Protein AF-A0A7V9BUB0-F1 (afdb_monomer)

Mean predicted aligned error: 9.74 Å

Solvent-accessible surface area (backbone atoms only — not comparable to full-atom values): 10084 Å² total; per-residue (Å²): 132,87,82,78,52,73,74,51,54,41,51,53,33,38,52,41,47,49,53,30,46,73,76,35,93,57,92,63,57,69,67,39,46,51,49,52,14,50,52,50,46,67,68,69,47,80,85,58,76,77,75,72,98,66,50,69,66,56,42,49,56,53,24,70,76,42,59,70,71,58,20,27,55,37,21,40,51,44,15,52,52,27,42,49,44,55,17,71,39,48,82,68,35,80,78,42,97,67,48,66,63,58,40,50,55,51,13,20,55,19,17,42,54,17,34,56,39,31,54,72,74,48,84,36,79,62,66,63,36,32,48,42,46,23,77,39,33,71,47,53,24,48,39,42,31,46,41,50,52,52,51,54,50,56,54,51,52,53,51,54,53,57,60,68,68,57,64,78,74,74,70,67,79,76,76,76,81,87,84,90,133

Sequence (181 aa):
MPIVPEANLFDFFRESVERAHSATRVPVGQDTRLYLAQLLVDRARTDRPAPAETTLAELHARASCAGPAEKATTYRELGDRSLVCLGLFRKSLDRKTVGASYYAEMGSAAYQRADDVFKRCFADAFGDVFEELARHFGGCVALLADIRAEHHRRSAERLALSATTADPGMVALLGGKPGNA

Nearest PDB structures (foldseek):
  7zg0-assembly1_A  TM=2.829E-01  e=1.102E+00  Mus musculus
  7zg0-assembly1_B  TM=2.868E-01  e=1.410E+00  Mus musculus
  3nce-assembly1_A  TM=2.797E-01  e=2.090E+00  Homo sapiens
  3ncc-assembly1_A  TM=2.620E-01  e=4.371E+00  Homo sapiens
  3j8h-assembly1_A  TM=2.974E-01  e=9.605E+00  Oryctolagus cuniculus

Radius of gyration: 22.79 Å; Cα contacts (8 Å, |Δi|>4): 165; chains: 1; bounding box: 56×56×74 Å

Structure (mmCIF, N/CA/C/O backbone):
data_AF-A0A7V9BUB0-F1
#
_entry.id   AF-A0A7V9BUB0-F1
#
loop_
_atom_site.group_PDB
_atom_site.id
_atom_site.type_symbol
_atom_site.label_atom_id
_atom_site.label_alt_id
_atom_site.label_comp_id
_atom_site.label_asym_id
_atom_site.label_entity_id
_atom_site.label_seq_id
_atom_site.pdbx_PDB_ins_code
_atom_site.Cartn_x
_atom_site.Cartn_y
_atom_site.Cartn_z
_atom_site.occupancy
_atom_site.B_iso_or_equiv
_atom_site.auth_seq_id
_atom_site.auth_comp_id
_atom_site.auth_asym_id
_atom_site.auth_atom_id
_atom_site.pdbx_PDB_model_num
ATOM 1 N N . MET A 1 1 ? 1.742 20.964 25.618 1.00 34.75 1 MET A N 1
ATOM 2 C CA . MET A 1 1 ? 1.312 20.055 24.534 1.00 34.75 1 MET A CA 1
ATOM 3 C C . MET A 1 1 ? 2.463 19.084 24.294 1.00 34.75 1 MET A C 1
ATOM 5 O O . MET A 1 1 ? 3.512 19.570 23.889 1.00 34.75 1 MET A O 1
ATOM 9 N N . PRO A 1 2 ? 2.379 17.788 24.652 1.00 47.28 2 PRO A N 1
ATOM 10 C CA . PRO A 1 2 ? 3.526 16.910 24.482 1.00 47.28 2 PRO A CA 1
ATOM 11 C C . PRO A 1 2 ? 3.636 16.519 23.005 1.00 47.28 2 PRO A C 1
ATOM 13 O O . PRO A 1 2 ? 2.692 16.014 22.400 1.00 47.28 2 PRO A O 1
ATOM 16 N N . ILE A 1 3 ? 4.796 16.816 22.437 1.00 48.28 3 ILE A N 1
ATOM 17 C CA . ILE A 1 3 ? 5.269 16.340 21.140 1.00 48.28 3 ILE A CA 1
ATOM 18 C C . ILE A 1 3 ? 5.543 14.844 21.287 1.00 48.28 3 ILE A C 1
ATOM 20 O O . ILE A 1 3 ? 6.376 14.430 22.090 1.00 48.28 3 ILE A O 1
ATOM 24 N N . VAL A 1 4 ? 4.785 14.037 20.553 1.00 51.44 4 VAL A N 1
ATOM 25 C CA . VAL A 1 4 ? 4.966 12.588 20.474 1.00 51.44 4 VAL A CA 1
ATOM 26 C C . VAL A 1 4 ? 6.231 12.333 19.636 1.00 51.44 4 VAL A C 1
ATOM 28 O O . VAL A 1 4 ? 6.249 12.754 18.479 1.00 51.44 4 VAL A O 1
ATOM 31 N N . PRO A 1 5 ? 7.299 11.707 20.171 1.00 46.62 5 PRO A N 1
ATOM 32 C CA . PRO A 1 5 ? 8.520 11.441 19.403 1.00 46.62 5 PRO A CA 1
ATOM 33 C C . PRO A 1 5 ? 8.234 10.476 18.241 1.00 46.62 5 PRO A C 1
ATOM 35 O O . PRO A 1 5 ? 7.342 9.638 18.361 1.00 46.62 5 PRO A O 1
ATOM 38 N N . GLU A 1 6 ? 9.002 10.536 17.145 1.00 50.84 6 GLU A N 1
ATOM 39 C CA . GLU A 1 6 ? 8.836 9.668 15.956 1.00 50.84 6 GLU A CA 1
ATOM 40 C C . GLU A 1 6 ? 8.753 8.170 16.287 1.00 50.84 6 GLU A C 1
ATOM 42 O O . GLU A 1 6 ? 7.956 7.457 15.675 1.00 50.84 6 GLU A O 1
ATOM 47 N N . ALA A 1 7 ? 9.501 7.717 17.300 1.00 59.12 7 ALA A N 1
ATOM 48 C CA . ALA A 1 7 ? 9.446 6.342 17.795 1.00 59.12 7 ALA A CA 1
ATOM 49 C C . ALA A 1 7 ? 8.034 5.945 18.268 1.00 59.12 7 ALA A C 1
ATOM 51 O O . ALA A 1 7 ? 7.588 4.832 18.025 1.00 59.12 7 ALA A O 1
ATOM 52 N N . ASN A 1 8 ? 7.282 6.875 18.860 1.00 81.62 8 ASN A N 1
ATOM 53 C CA . ASN A 1 8 ? 5.941 6.601 19.368 1.00 81.62 8 ASN A CA 1
ATOM 54 C C . ASN A 1 8 ? 4.889 6.603 18.247 1.00 81.62 8 ASN A C 1
ATOM 56 O O . ASN A 1 8 ? 3.994 5.769 18.264 1.00 81.62 8 ASN A O 1
ATOM 60 N N . LEU A 1 9 ? 4.994 7.462 17.223 1.00 88.75 9 LEU A N 1
ATOM 61 C CA . LEU A 1 9 ? 3.972 7.478 16.165 1.00 88.75 9 LEU A CA 1
ATOM 62 C C . LEU A 1 9 ? 4.021 6.225 15.277 1.00 88.75 9 LEU A C 1
ATOM 64 O O . LEU A 1 9 ? 2.970 5.692 14.916 1.00 88.75 9 LEU A O 1
ATOM 68 N N . PHE A 1 10 ? 5.222 5.746 14.942 1.00 91.38 10 PHE A N 1
ATOM 69 C CA . PHE A 1 10 ? 5.360 4.490 14.206 1.00 91.38 10 PHE A CA 1
ATOM 70 C C . PHE A 1 10 ? 4.861 3.303 15.031 1.00 91.38 10 PHE A C 1
ATOM 72 O O . PHE A 1 10 ? 4.030 2.543 14.539 1.00 91.38 10 PHE A O 1
ATOM 79 N N . ASP A 1 11 ? 5.291 3.176 16.291 1.00 93.12 11 ASP A N 1
ATOM 80 C CA . ASP A 1 11 ? 4.817 2.105 17.174 1.00 93.12 11 ASP A CA 1
ATOM 81 C C . ASP A 1 11 ? 3.302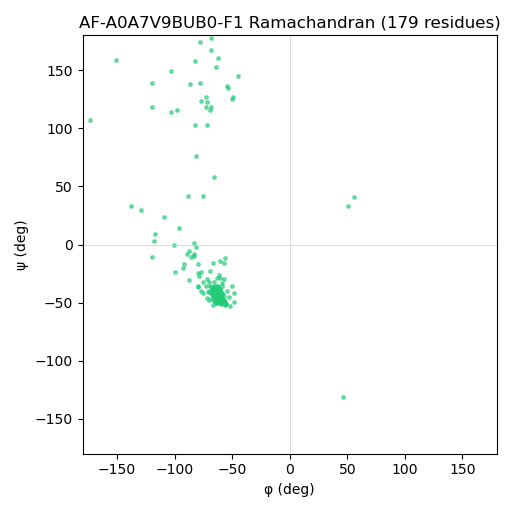 2.138 17.356 1.00 93.12 11 ASP A C 1
ATOM 83 O O . ASP A 1 11 ? 2.633 1.108 17.265 1.00 93.12 11 ASP A O 1
ATOM 87 N N . PHE A 1 12 ? 2.742 3.334 17.510 1.00 91.56 12 PHE A N 1
ATOM 88 C CA . PHE A 1 12 ? 1.310 3.543 17.595 1.00 91.56 12 PHE A CA 1
ATOM 89 C C . PHE A 1 12 ? 0.564 2.971 16.372 1.00 91.56 12 PHE A C 1
ATOM 91 O O . PHE A 1 12 ? -0.426 2.241 16.524 1.00 91.56 12 PHE A O 1
ATOM 98 N N . PHE A 1 13 ? 1.018 3.282 15.152 1.00 94.88 13 PHE A N 1
ATOM 99 C CA . PHE A 1 13 ? 0.388 2.762 13.936 1.00 94.88 13 PHE A CA 1
ATOM 100 C C . PHE A 1 13 ? 0.681 1.283 13.714 1.00 94.88 13 PHE A C 1
ATOM 102 O O . PHE A 1 13 ? -0.224 0.565 13.300 1.00 94.88 13 PHE A O 1
ATOM 109 N N . ARG A 1 14 ? 1.879 0.802 14.057 1.00 95.81 14 ARG A N 1
ATOM 110 C CA . ARG A 1 14 ? 2.236 -0.620 14.019 1.00 95.81 14 ARG A CA 1
ATOM 111 C C . ARG A 1 14 ? 1.287 -1.441 14.882 1.00 95.81 14 ARG A C 1
ATOM 113 O O . ARG A 1 14 ? 0.692 -2.395 14.397 1.00 95.81 14 ARG A O 1
ATOM 120 N N . GLU A 1 15 ? 1.076 -1.043 16.132 1.00 94.94 15 GLU A N 1
ATOM 121 C CA . GLU A 1 15 ? 0.120 -1.716 17.011 1.00 94.94 15 GLU A CA 1
ATOM 122 C C . GLU A 1 15 ? -1.321 -1.618 16.504 1.00 94.94 15 GLU A C 1
ATOM 124 O O . GLU A 1 15 ? -2.113 -2.543 16.675 1.00 94.94 15 GLU A O 1
ATOM 129 N N . SER A 1 16 ? -1.695 -0.485 15.910 1.00 94.62 16 SER A N 1
ATOM 130 C CA . SER A 1 16 ? -3.046 -0.293 15.379 1.00 94.62 16 SER A CA 1
ATOM 131 C C . SER A 1 16 ? -3.307 -1.183 14.166 1.00 94.62 16 SER A C 1
ATOM 133 O O . SER A 1 16 ? -4.364 -1.809 14.097 1.00 94.62 16 SER A O 1
ATOM 135 N N . VAL A 1 17 ? -2.326 -1.305 13.268 1.00 96.31 17 VAL A N 1
ATOM 136 C CA . VAL A 1 17 ? -2.336 -2.258 12.153 1.00 96.31 17 VAL A CA 1
ATOM 137 C C . VAL A 1 17 ? -2.390 -3.688 12.675 1.00 96.31 17 VAL A C 1
ATOM 139 O O . VAL A 1 17 ? -3.194 -4.468 12.177 1.00 96.31 17 VAL A O 1
ATOM 142 N N . GLU A 1 18 ? -1.627 -4.019 13.717 1.00 95.25 18 GLU A N 1
ATOM 143 C CA . GLU A 1 18 ? -1.623 -5.368 14.286 1.00 95.25 18 GLU A CA 1
ATOM 144 C C . GLU A 1 18 ? -2.965 -5.766 14.893 1.00 95.25 18 GLU A C 1
ATOM 146 O O . GLU A 1 18 ? -3.465 -6.868 14.662 1.00 95.25 18 GLU A O 1
ATOM 151 N N . ARG A 1 19 ? -3.587 -4.849 15.641 1.00 93.94 19 ARG A N 1
ATOM 152 C CA . ARG A 1 19 ? -4.922 -5.061 16.209 1.00 93.94 19 ARG A CA 1
ATOM 153 C C . ARG A 1 19 ? -5.969 -5.224 15.110 1.00 93.94 19 ARG A C 1
ATOM 155 O O . ARG A 1 19 ? -6.780 -6.144 15.184 1.00 93.94 19 ARG A O 1
ATOM 162 N N . ALA A 1 20 ? -5.937 -4.366 14.088 1.00 94.38 20 ALA A N 1
ATOM 163 C CA . ALA A 1 20 ? -6.865 -4.441 12.963 1.00 94.38 20 ALA A CA 1
ATOM 164 C C . ALA A 1 20 ? -6.672 -5.733 12.154 1.00 94.38 20 ALA A C 1
ATOM 166 O O . ALA A 1 20 ? -7.647 -6.402 11.831 1.00 94.38 20 ALA A O 1
ATOM 167 N N . HIS A 1 21 ? -5.432 -6.143 11.893 1.00 95.44 21 HIS A N 1
ATOM 168 C CA . HIS A 1 21 ? -5.114 -7.415 11.244 1.00 95.44 21 HIS A CA 1
ATOM 169 C C . HIS A 1 21 ? -5.504 -8.630 12.100 1.00 95.44 21 HIS A C 1
ATOM 171 O O . HIS A 1 21 ? -6.016 -9.613 11.593 1.00 95.44 21 HIS A O 1
ATOM 177 N N . SER A 1 22 ? -5.361 -8.578 13.422 1.00 91.75 22 SER A N 1
ATOM 178 C CA . SER A 1 22 ? -5.834 -9.680 14.277 1.00 91.75 22 SER A CA 1
ATOM 179 C C . SER A 1 22 ? -7.362 -9.824 14.238 1.00 91.75 22 SER A C 1
ATOM 181 O O . SER A 1 22 ? -7.890 -10.931 14.339 1.00 91.75 22 SER A O 1
ATOM 183 N N . ALA A 1 23 ? -8.082 -8.709 14.067 1.00 88.06 23 ALA A N 1
ATOM 184 C CA . ALA A 1 23 ? -9.534 -8.696 13.901 1.00 88.06 23 ALA A CA 1
ATOM 185 C C . ALA A 1 23 ? -9.984 -9.058 12.471 1.00 88.06 23 ALA A C 1
ATOM 187 O O . ALA A 1 23 ? -11.103 -9.537 12.279 1.00 88.06 23 ALA A O 1
ATOM 188 N N . THR A 1 24 ? -9.120 -8.859 11.471 1.00 80.56 24 THR A N 1
ATOM 189 C CA . THR A 1 24 ? -9.418 -9.056 10.047 1.00 80.56 24 THR A CA 1
ATOM 190 C C . THR A 1 24 ? -8.503 -10.121 9.447 1.00 80.56 24 THR A C 1
ATOM 192 O O . THR A 1 24 ? -7.301 -9.948 9.353 1.00 80.56 24 THR A O 1
ATOM 195 N N . ARG A 1 25 ? -9.041 -11.238 8.949 1.00 84.88 25 ARG A N 1
ATOM 196 C CA . ARG A 1 25 ? -8.220 -12.332 8.378 1.00 84.88 25 ARG A CA 1
ATOM 197 C C . ARG A 1 25 ? -7.655 -12.027 6.978 1.00 84.88 25 ARG A C 1
ATOM 199 O O . ARG A 1 25 ? -7.702 -12.879 6.095 1.00 84.88 25 ARG A O 1
ATOM 206 N N . VAL A 1 26 ? -7.179 -10.807 6.742 1.00 92.62 26 VAL A N 1
ATOM 207 C CA . VAL A 1 26 ? -6.543 -10.414 5.481 1.00 92.62 26 VAL A CA 1
ATOM 208 C C . VAL A 1 26 ? -5.171 -11.093 5.415 1.00 92.62 26 VAL A C 1
ATOM 210 O O . VAL A 1 26 ? -4.377 -10.886 6.324 1.00 92.62 26 VAL A O 1
ATOM 213 N N . PRO A 1 27 ? -4.860 -11.894 4.386 1.00 94.75 27 PRO A N 1
ATOM 214 C CA . PRO A 1 27 ? -3.620 -12.667 4.328 1.00 94.75 27 PRO A CA 1
ATOM 215 C C . PRO A 1 27 ? -2.450 -11.798 3.837 1.00 94.75 27 PRO A C 1
ATOM 217 O O . PRO A 1 27 ? -2.046 -11.875 2.684 1.00 94.75 27 PRO A O 1
ATOM 220 N N . VAL A 1 28 ? -1.940 -10.940 4.718 1.00 96.62 28 VAL A N 1
ATOM 221 C CA . VAL A 1 28 ? -0.756 -10.101 4.471 1.00 96.62 28 VAL A CA 1
ATOM 222 C C . VAL A 1 28 ? 0.346 -10.405 5.482 1.00 96.62 28 VAL A C 1
ATOM 224 O O . VAL A 1 28 ? 0.082 -10.580 6.676 1.00 96.62 28 VAL A O 1
ATOM 227 N N . GLY A 1 29 ? 1.584 -10.460 5.003 1.00 96.75 29 GLY A N 1
ATOM 228 C CA . GLY A 1 29 ? 2.785 -10.710 5.782 1.00 96.75 29 GLY A CA 1
ATOM 229 C C . GLY A 1 29 ? 3.152 -9.573 6.737 1.00 96.75 29 GLY A C 1
ATOM 230 O O . GLY A 1 29 ? 2.498 -8.529 6.829 1.00 96.75 29 GLY A O 1
ATOM 231 N N . GLN A 1 30 ? 4.222 -9.790 7.503 1.00 95.88 30 GLN A N 1
ATOM 232 C CA . GLN A 1 30 ? 4.720 -8.807 8.469 1.00 95.88 30 GLN A CA 1
ATOM 233 C C . GLN A 1 30 ? 5.239 -7.538 7.791 1.00 95.88 30 GLN A C 1
ATOM 235 O O . GLN A 1 30 ? 4.906 -6.440 8.234 1.00 95.88 30 GLN A O 1
ATOM 240 N N . ASP A 1 31 ? 5.987 -7.676 6.700 1.00 96.88 31 ASP A N 1
ATOM 241 C CA . ASP A 1 31 ? 6.581 -6.532 6.006 1.00 96.88 31 ASP A CA 1
ATOM 242 C C . ASP A 1 31 ? 5.510 -5.625 5.395 1.00 96.88 31 ASP A C 1
ATOM 244 O O . ASP A 1 31 ? 5.590 -4.403 5.516 1.00 96.88 31 ASP A O 1
ATOM 248 N N . THR A 1 32 ? 4.430 -6.202 4.863 1.00 98.12 32 THR A N 1
ATOM 249 C CA . THR A 1 32 ? 3.263 -5.446 4.388 1.00 98.12 32 THR A CA 1
ATOM 250 C C . THR A 1 32 ? 2.581 -4.688 5.522 1.00 98.12 32 THR A C 1
ATOM 252 O O . THR A 1 32 ? 2.229 -3.520 5.366 1.00 98.12 32 THR A O 1
ATOM 255 N N . ARG A 1 33 ? 2.435 -5.295 6.705 1.00 97.56 33 ARG A N 1
ATOM 256 C CA . ARG A 1 33 ? 1.887 -4.599 7.883 1.00 97.56 33 ARG A CA 1
ATOM 257 C C . ARG A 1 33 ? 2.781 -3.445 8.341 1.00 97.56 33 ARG A C 1
ATOM 259 O O . ARG A 1 33 ? 2.270 -2.364 8.639 1.00 97.56 33 ARG A O 1
ATOM 266 N N . LEU A 1 34 ? 4.100 -3.639 8.359 1.00 97.12 34 LEU A N 1
ATOM 267 C CA . LEU A 1 34 ? 5.063 -2.580 8.680 1.00 97.12 34 LEU A CA 1
ATOM 268 C C . LEU A 1 34 ? 5.027 -1.455 7.638 1.00 97.12 34 LEU A C 1
ATOM 270 O O . LEU A 1 34 ? 5.043 -0.280 8.005 1.00 97.12 34 LEU A O 1
ATOM 274 N N . TYR A 1 35 ? 4.889 -1.801 6.356 1.00 97.75 35 TYR A N 1
ATOM 275 C CA . TYR A 1 35 ? 4.695 -0.838 5.277 1.00 97.75 35 TYR A CA 1
ATOM 276 C C . TYR A 1 35 ? 3.432 0.002 5.490 1.00 97.75 35 TYR A C 1
ATOM 278 O O . TYR A 1 35 ? 3.489 1.228 5.408 1.00 97.75 35 TYR A O 1
ATOM 286 N N . LEU A 1 36 ? 2.297 -0.628 5.815 1.00 97.44 36 LEU A N 1
ATOM 287 C CA . LEU A 1 36 ? 1.045 0.079 6.105 1.00 97.44 36 LEU A CA 1
ATOM 288 C C . LEU A 1 36 ? 1.185 1.022 7.308 1.00 97.44 36 LEU A C 1
ATOM 290 O O . LEU A 1 36 ? 0.679 2.143 7.266 1.00 97.44 36 LEU A O 1
ATOM 294 N N . ALA A 1 37 ? 1.896 0.603 8.359 1.00 96.62 37 ALA A N 1
ATOM 295 C CA . ALA A 1 37 ? 2.176 1.456 9.510 1.00 96.62 37 ALA A CA 1
ATOM 296 C C . ALA A 1 37 ? 3.014 2.682 9.112 1.00 96.62 37 ALA A C 1
ATOM 298 O O . ALA A 1 37 ? 2.639 3.809 9.439 1.00 96.62 37 ALA A O 1
ATOM 299 N N . GLN A 1 38 ? 4.091 2.482 8.345 1.00 95.75 38 GLN A N 1
ATOM 300 C CA . GLN A 1 38 ? 4.918 3.581 7.842 1.00 95.75 38 GLN A CA 1
ATOM 301 C C . GLN A 1 38 ? 4.127 4.517 6.920 1.00 95.75 38 GLN A C 1
ATOM 303 O O . GLN A 1 38 ? 4.230 5.735 7.042 1.00 95.75 38 GLN A O 1
ATOM 308 N N . LEU A 1 39 ? 3.277 3.974 6.045 1.00 95.44 39 LEU A N 1
ATOM 309 C CA . LEU A 1 39 ? 2.409 4.766 5.176 1.00 95.44 39 LEU A CA 1
ATOM 310 C C . LEU A 1 39 ? 1.484 5.682 5.992 1.00 95.44 39 LEU A C 1
ATOM 312 O O . LEU A 1 39 ? 1.293 6.842 5.633 1.00 95.44 39 LEU A O 1
ATOM 316 N N . LEU A 1 40 ? 0.919 5.198 7.099 1.00 94.06 40 LEU A N 1
ATOM 317 C CA . LEU A 1 40 ? 0.079 6.020 7.973 1.00 94.06 40 LEU A CA 1
ATOM 318 C C . LEU A 1 40 ? 0.882 7.119 8.682 1.00 94.06 40 LEU A C 1
ATOM 320 O O . LEU A 1 40 ? 0.409 8.255 8.746 1.00 94.06 40 LEU A O 1
ATOM 324 N N . VAL A 1 41 ? 2.106 6.822 9.136 1.00 92.88 41 VAL A N 1
ATOM 325 C CA . VAL A 1 41 ? 3.039 7.836 9.662 1.00 92.88 41 VAL A CA 1
ATOM 326 C C . VAL A 1 41 ? 3.280 8.926 8.618 1.00 92.88 41 VAL A C 1
ATOM 328 O O . VAL A 1 41 ? 3.108 10.109 8.911 1.00 92.88 41 VAL A O 1
ATOM 331 N N . ASP A 1 42 ? 3.616 8.534 7.389 1.00 90.38 42 ASP A N 1
ATOM 332 C CA . ASP A 1 42 ? 3.950 9.453 6.297 1.00 90.38 42 ASP A CA 1
ATOM 333 C C . ASP A 1 42 ? 2.779 10.362 5.898 1.00 90.38 42 ASP A C 1
ATOM 335 O O . ASP A 1 42 ? 2.999 11.467 5.398 1.00 90.38 42 ASP A O 1
ATOM 339 N N . ARG A 1 43 ? 1.534 9.903 6.082 1.00 88.62 43 ARG A N 1
ATOM 340 C CA . ARG A 1 43 ? 0.312 10.657 5.742 1.00 88.62 43 ARG A CA 1
ATOM 341 C C . ARG A 1 43 ? -0.236 11.474 6.912 1.00 88.62 43 ARG A C 1
ATOM 343 O O . ARG A 1 43 ? -0.999 12.405 6.675 1.00 88.62 43 ARG A O 1
ATOM 350 N N . ALA A 1 44 ? 0.133 11.142 8.148 1.00 85.75 44 ALA A N 1
ATOM 351 C CA . ALA A 1 44 ? -0.234 11.913 9.337 1.00 85.75 44 ALA A CA 1
ATOM 352 C C . ALA A 1 44 ? 0.605 13.193 9.493 1.00 85.75 44 ALA A C 1
ATOM 354 O O . ALA A 1 44 ? 0.178 14.144 10.148 1.00 85.75 44 ALA A O 1
ATOM 355 N N . ARG A 1 45 ? 1.798 13.217 8.895 1.00 81.00 45 ARG A N 1
ATOM 356 C CA . ARG A 1 45 ? 2.720 14.354 8.908 1.00 81.00 45 ARG A CA 1
ATOM 357 C C . ARG A 1 45 ? 2.166 15.538 8.105 1.00 81.00 45 ARG A C 1
ATOM 359 O O . ARG A 1 45 ? 1.937 15.43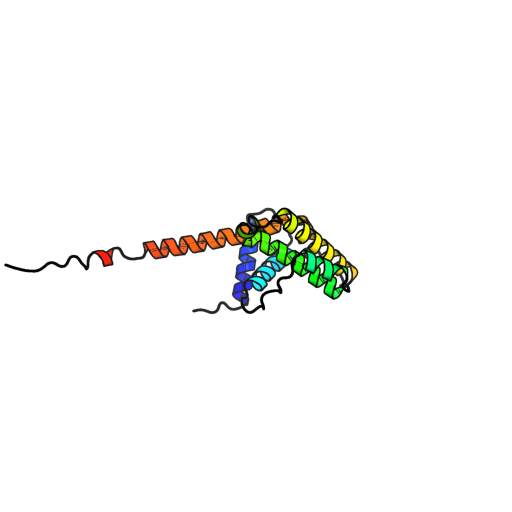7 6.902 1.00 81.00 45 ARG A O 1
ATOM 366 N N . THR A 1 46 ? 1.950 16.665 8.783 1.00 61.84 46 THR A N 1
ATOM 367 C CA . THR A 1 46 ? 1.391 17.905 8.208 1.00 61.84 46 THR A CA 1
ATOM 368 C C . THR A 1 46 ? 2.434 18.814 7.557 1.00 61.84 46 THR A C 1
ATOM 370 O O . THR A 1 46 ? 2.068 19.787 6.907 1.00 61.84 46 THR A O 1
ATOM 373 N N . ASP A 1 47 ? 3.722 18.535 7.750 1.00 65.56 47 ASP A N 1
ATOM 374 C CA . ASP A 1 47 ? 4.856 19.271 7.175 1.00 65.56 47 ASP A CA 1
ATOM 375 C C . ASP A 1 47 ? 5.193 18.833 5.742 1.00 65.56 47 ASP A C 1
ATOM 377 O O . ASP A 1 47 ? 5.988 19.480 5.058 1.00 65.56 47 ASP A O 1
ATOM 381 N N . ARG A 1 48 ? 4.565 17.760 5.248 1.00 61.56 48 ARG A N 1
ATOM 382 C CA . ARG A 1 48 ? 4.708 17.349 3.856 1.00 61.56 48 ARG A CA 1
ATOM 383 C C . ARG A 1 48 ? 3.941 18.330 2.963 1.00 61.56 48 ARG A C 1
ATOM 385 O O . ARG A 1 48 ? 2.745 18.527 3.189 1.00 61.56 48 ARG A O 1
ATOM 392 N N . PRO A 1 49 ? 4.577 18.920 1.931 1.00 59.00 49 PRO A N 1
ATOM 393 C CA . PRO A 1 49 ? 3.863 19.764 0.984 1.00 59.00 49 PRO A CA 1
ATOM 394 C C . PRO A 1 49 ? 2.681 18.981 0.418 1.00 59.00 49 PRO A C 1
ATOM 396 O O . PRO A 1 49 ? 2.823 17.799 0.078 1.00 59.00 49 PRO A O 1
ATOM 399 N N . ALA A 1 50 ? 1.517 19.638 0.360 1.00 57.44 50 ALA A N 1
ATOM 400 C CA . ALA A 1 50 ? 0.323 19.041 -0.214 1.00 57.44 50 ALA A CA 1
ATOM 401 C C . ALA A 1 50 ? 0.705 18.462 -1.583 1.00 57.44 50 ALA A C 1
ATOM 403 O O . ALA A 1 50 ? 1.342 19.164 -2.378 1.00 57.44 50 ALA A O 1
ATOM 404 N N . PRO A 1 51 ? 0.407 17.178 -1.848 1.00 59.41 51 PRO A N 1
ATOM 405 C CA . PRO A 1 51 ? 0.700 16.622 -3.151 1.00 59.41 51 PRO A CA 1
ATOM 406 C C . PRO A 1 51 ? 0.027 17.514 -4.192 1.00 59.41 51 PRO A C 1
ATOM 408 O O . PRO A 1 51 ? -1.119 17.919 -3.991 1.00 59.41 51 PRO A O 1
ATOM 411 N N . ALA A 1 52 ? 0.747 17.827 -5.275 1.00 63.06 52 ALA A N 1
ATOM 412 C CA . ALA A 1 52 ? 0.161 18.514 -6.421 1.00 63.06 52 ALA A CA 1
ATOM 413 C C . ALA A 1 52 ? -1.190 17.863 -6.753 1.00 63.06 52 ALA A C 1
ATOM 415 O O . ALA A 1 52 ? -1.323 16.645 -6.566 1.00 63.06 52 ALA A O 1
ATOM 416 N N . GLU A 1 53 ? -2.167 18.660 -7.202 1.00 62.19 53 GLU A N 1
ATOM 417 C CA . GLU A 1 53 ? -3.521 18.224 -7.581 1.00 62.19 53 GLU A CA 1
ATOM 418 C C . GLU A 1 53 ? -3.488 17.316 -8.825 1.00 62.19 53 GLU A C 1
ATOM 420 O O . GLU A 1 53 ? -4.060 17.598 -9.865 1.00 62.19 53 GLU A O 1
ATOM 425 N N . THR A 1 54 ? -2.752 16.216 -8.728 1.00 79.62 54 THR A N 1
ATOM 426 C CA . THR A 1 54 ? -2.522 15.232 -9.765 1.00 79.62 54 THR A CA 1
ATOM 427 C C . THR A 1 54 ? -3.485 14.090 -9.516 1.00 79.62 54 THR A C 1
ATOM 429 O O . THR A 1 54 ? -3.423 13.394 -8.493 1.00 79.62 54 THR A O 1
ATOM 432 N N . THR A 1 55 ? -4.386 13.904 -10.464 1.00 87.38 55 THR A N 1
ATOM 433 C CA . THR A 1 55 ? -5.327 12.793 -10.517 1.00 87.38 55 THR A CA 1
ATOM 434 C C . THR A 1 55 ? -4.591 11.454 -10.630 1.00 87.38 55 THR A C 1
ATOM 436 O O . THR A 1 55 ? -3.435 11.376 -11.051 1.00 87.38 55 THR A O 1
ATOM 439 N N . LEU A 1 56 ? -5.272 10.353 -10.287 1.00 89.75 56 LEU A N 1
ATOM 440 C CA . LEU A 1 56 ? -4.705 9.012 -10.483 1.00 89.75 56 LEU A CA 1
ATOM 441 C C . LEU A 1 56 ? -4.370 8.742 -11.960 1.00 89.75 56 LEU A C 1
ATOM 443 O O . LEU A 1 56 ? -3.382 8.073 -12.246 1.00 89.75 56 LEU A O 1
ATOM 447 N N . ALA A 1 57 ? -5.159 9.295 -12.887 1.00 91.44 57 ALA A N 1
ATOM 448 C CA . ALA A 1 57 ? -4.935 9.151 -14.322 1.00 91.44 57 ALA A CA 1
ATOM 449 C C . ALA A 1 57 ? -3.641 9.847 -14.775 1.00 91.44 57 ALA A C 1
ATOM 451 O O . ALA A 1 57 ? -2.862 9.271 -15.529 1.00 91.44 57 ALA A O 1
ATOM 452 N N . GLU A 1 58 ? -3.362 11.050 -14.271 1.00 91.75 58 GLU A N 1
ATOM 453 C CA . GLU A 1 58 ? -2.121 11.768 -14.583 1.00 91.75 58 GLU A CA 1
ATOM 454 C C . GLU A 1 58 ? -0.890 11.075 -13.986 1.00 91.75 58 GLU A C 1
ATOM 456 O O . GLU A 1 58 ? 0.135 10.963 -14.659 1.00 91.75 58 GLU A O 1
ATOM 461 N N . LEU A 1 59 ? -0.987 10.539 -12.761 1.00 92.62 59 LEU A N 1
ATOM 462 C CA . LEU A 1 59 ? 0.084 9.709 -12.192 1.00 92.62 59 LEU A CA 1
ATOM 463 C C . LEU A 1 59 ? 0.339 8.466 -13.047 1.00 92.62 59 LEU A C 1
ATOM 465 O O . LEU A 1 59 ? 1.493 8.118 -13.295 1.00 92.62 59 LEU A O 1
ATOM 469 N N . HIS A 1 60 ? -0.728 7.812 -13.509 1.00 95.12 60 HIS A N 1
ATOM 470 C CA . HIS A 1 60 ? -0.627 6.647 -14.379 1.00 95.12 60 HIS A CA 1
ATOM 471 C C . HIS A 1 60 ? 0.053 6.994 -15.709 1.00 95.12 60 HIS A C 1
ATOM 473 O O . HIS A 1 60 ? 0.975 6.292 -16.134 1.00 95.12 60 HIS A O 1
ATOM 479 N N . ALA A 1 61 ? -0.356 8.095 -16.346 1.00 94.69 61 ALA A N 1
ATOM 480 C CA . ALA A 1 61 ? 0.238 8.575 -17.589 1.00 94.69 61 ALA A CA 1
ATOM 481 C C . ALA A 1 61 ? 1.732 8.887 -17.412 1.00 94.69 61 ALA A C 1
ATOM 483 O O . ALA A 1 61 ? 2.558 8.415 -18.194 1.00 94.69 61 ALA A O 1
ATOM 484 N N . ARG A 1 62 ? 2.098 9.596 -16.334 1.00 93.25 62 ARG A N 1
ATOM 485 C CA . ARG A 1 62 ? 3.498 9.897 -16.004 1.00 93.25 62 ARG A CA 1
ATOM 486 C C . ARG A 1 62 ? 4.316 8.624 -15.809 1.00 93.25 62 ARG A C 1
ATOM 488 O O . ARG A 1 62 ? 5.357 8.463 -16.439 1.00 93.25 62 ARG A O 1
ATOM 495 N N . ALA A 1 63 ? 3.834 7.699 -14.977 1.00 95.00 63 ALA A N 1
ATOM 496 C CA . ALA A 1 63 ? 4.537 6.450 -14.699 1.00 95.00 63 ALA A CA 1
ATOM 497 C C . ALA A 1 63 ? 4.736 5.608 -15.964 1.00 95.00 63 ALA A C 1
ATOM 499 O O . ALA A 1 63 ? 5.789 5.000 -16.139 1.00 95.00 63 ALA A O 1
ATOM 500 N N . SER A 1 64 ? 3.744 5.576 -16.856 1.00 94.62 64 SER A N 1
ATOM 501 C CA . SER A 1 64 ? 3.791 4.786 -18.091 1.00 94.62 64 SER A CA 1
ATOM 502 C C . SER A 1 64 ? 4.940 5.201 -19.010 1.00 94.62 64 SER A C 1
ATOM 504 O O . SER A 1 64 ? 5.618 4.330 -19.562 1.00 94.62 64 SER A O 1
ATOM 506 N N . CYS A 1 65 ? 5.214 6.503 -19.093 1.00 94.69 65 CYS A N 1
ATOM 507 C CA . CYS A 1 65 ? 6.276 7.076 -19.921 1.00 94.69 65 CYS A CA 1
ATOM 508 C C . CYS A 1 65 ? 7.639 7.179 -19.213 1.00 94.69 65 CYS A C 1
ATOM 510 O O . CYS A 1 65 ? 8.633 7.514 -19.853 1.00 94.69 65 CYS A O 1
ATOM 512 N N . ALA A 1 66 ? 7.704 6.903 -17.910 1.00 95.69 66 ALA A N 1
ATOM 513 C CA . ALA A 1 66 ? 8.910 7.082 -17.110 1.00 95.69 66 ALA A CA 1
ATOM 514 C C . ALA A 1 66 ? 9.911 5.915 -17.222 1.00 95.69 66 ALA A C 1
ATOM 516 O O . ALA A 1 66 ? 9.556 4.765 -17.520 1.00 95.69 66 ALA A O 1
ATOM 517 N N . GLY A 1 67 ? 11.177 6.210 -16.906 1.00 96.25 67 GLY A N 1
ATOM 518 C CA . GLY A 1 67 ? 12.220 5.201 -16.692 1.00 96.25 67 GLY A CA 1
ATOM 519 C C . GLY A 1 67 ? 11.982 4.370 -15.417 1.00 96.25 67 GLY A C 1
ATOM 520 O O . GLY A 1 67 ? 11.154 4.750 -14.590 1.00 96.25 67 GLY A O 1
ATOM 521 N N . PRO A 1 68 ? 12.699 3.246 -15.211 1.00 94.81 68 PRO A N 1
ATOM 522 C CA . PRO A 1 68 ? 12.372 2.264 -14.168 1.00 94.81 68 PRO A CA 1
ATOM 523 C C . PRO A 1 68 ? 12.222 2.830 -12.747 1.00 94.81 68 PRO A C 1
ATOM 525 O O . PRO A 1 68 ? 11.245 2.524 -12.070 1.00 94.81 68 PRO A O 1
ATOM 528 N N . ALA A 1 69 ? 13.139 3.693 -12.301 1.00 93.75 69 ALA A N 1
ATOM 529 C CA . ALA A 1 69 ? 13.118 4.232 -10.936 1.00 93.75 69 ALA A CA 1
ATOM 530 C C . ALA A 1 69 ? 11.912 5.154 -10.681 1.00 93.75 69 ALA A C 1
ATOM 532 O O . ALA A 1 69 ? 11.182 5.000 -9.698 1.00 93.75 69 ALA A O 1
ATOM 533 N N . GLU A 1 70 ? 11.654 6.089 -11.595 1.00 95.38 70 GLU A N 1
ATOM 534 C CA . GLU A 1 70 ? 10.502 6.991 -11.497 1.00 95.38 70 GLU A CA 1
ATOM 535 C C . GLU A 1 70 ? 9.179 6.240 -11.713 1.00 95.38 70 GLU A C 1
ATOM 537 O O . GLU A 1 70 ? 8.184 6.524 -11.044 1.00 95.38 70 GLU A O 1
ATOM 542 N N . LYS A 1 71 ? 9.170 5.238 -12.597 1.00 96.69 71 LYS A N 1
ATOM 543 C CA . LYS A 1 71 ? 8.020 4.362 -12.830 1.00 96.69 71 LYS A CA 1
ATOM 544 C C . LYS A 1 71 ? 7.631 3.611 -11.557 1.00 96.69 71 LYS A C 1
ATOM 546 O O . LYS A 1 71 ? 6.470 3.677 -11.159 1.00 96.69 71 LYS A O 1
ATOM 551 N N . ALA A 1 72 ? 8.591 2.962 -10.894 1.00 94.44 72 ALA A N 1
ATOM 552 C CA . ALA A 1 72 ? 8.358 2.229 -9.649 1.00 94.44 72 ALA A CA 1
ATOM 553 C C . ALA A 1 72 ? 7.811 3.143 -8.543 1.00 94.44 72 ALA A C 1
ATOM 555 O O . ALA A 1 72 ? 6.777 2.862 -7.938 1.00 94.44 72 ALA A O 1
ATOM 556 N N . THR A 1 73 ? 8.468 4.283 -8.320 1.00 94.44 73 THR A N 1
ATOM 557 C CA . THR A 1 73 ? 8.077 5.235 -7.269 1.00 94.44 73 THR A CA 1
ATOM 558 C C . THR A 1 73 ? 6.739 5.922 -7.558 1.00 94.44 73 THR A C 1
ATOM 560 O O . THR A 1 73 ? 5.943 6.110 -6.639 1.00 94.44 73 THR A O 1
ATOM 563 N N . THR A 1 74 ? 6.433 6.243 -8.820 1.00 95.56 74 THR A N 1
ATOM 564 C CA . THR A 1 74 ? 5.141 6.843 -9.194 1.00 95.56 74 THR A CA 1
ATOM 565 C C . THR A 1 74 ? 3.995 5.841 -9.085 1.00 95.56 74 THR A C 1
ATOM 567 O O . THR A 1 74 ? 2.933 6.205 -8.581 1.00 95.56 74 THR A O 1
ATOM 570 N N . TYR A 1 75 ? 4.186 4.583 -9.500 1.00 97.62 75 TYR A N 1
ATOM 571 C CA . TYR A 1 75 ? 3.160 3.553 -9.321 1.00 97.62 75 TYR A CA 1
ATOM 572 C C . TYR A 1 75 ? 2.919 3.222 -7.847 1.00 97.62 75 TYR A C 1
ATOM 574 O O . TYR A 1 75 ? 1.763 3.125 -7.437 1.00 97.62 75 TYR A O 1
ATOM 582 N N . ARG A 1 76 ? 3.978 3.159 -7.030 1.00 96.75 76 ARG A N 1
ATOM 583 C CA . ARG A 1 76 ? 3.849 3.057 -5.571 1.00 96.75 76 ARG A CA 1
ATOM 584 C C . ARG A 1 76 ? 3.000 4.200 -5.000 1.00 96.75 76 ARG A C 1
ATOM 586 O O . ARG A 1 76 ? 2.029 3.940 -4.299 1.00 96.75 76 ARG A O 1
ATOM 593 N N . GLU A 1 77 ? 3.309 5.454 -5.341 1.00 95.31 77 GLU A N 1
ATOM 594 C CA . GLU A 1 77 ? 2.547 6.617 -4.853 1.00 95.31 77 GLU A CA 1
ATOM 595 C C . GLU A 1 77 ? 1.081 6.599 -5.325 1.00 95.31 77 GLU A C 1
ATOM 597 O O . GLU A 1 77 ? 0.191 6.996 -4.572 1.00 95.31 77 GLU A O 1
ATOM 602 N N . LEU A 1 78 ? 0.799 6.125 -6.545 1.00 95.81 78 LEU A N 1
ATOM 603 C CA . LEU A 1 78 ? -0.572 5.950 -7.042 1.00 95.81 78 LEU A CA 1
ATOM 604 C C . LEU A 1 78 ? -1.339 4.934 -6.183 1.00 95.81 78 LEU A C 1
ATOM 606 O O . LEU A 1 78 ? -2.458 5.224 -5.742 1.00 95.81 78 LEU A O 1
ATOM 610 N N . GLY A 1 79 ? -0.727 3.775 -5.921 1.00 96.94 79 GLY A N 1
ATOM 611 C CA . GLY A 1 79 ? -1.268 2.743 -5.036 1.00 96.94 79 GLY A CA 1
ATOM 612 C C . GLY A 1 79 ? -1.558 3.292 -3.641 1.00 96.94 79 GLY A C 1
ATOM 613 O O . GLY A 1 79 ? -2.697 3.225 -3.176 1.00 96.94 79 GLY A O 1
ATOM 614 N N . ASP A 1 80 ? -0.569 3.950 -3.033 1.00 96.19 80 ASP A N 1
ATOM 615 C CA . ASP A 1 80 ? -0.663 4.530 -1.690 1.00 96.19 80 ASP A CA 1
ATOM 616 C C . ASP A 1 80 ? -1.779 5.578 -1.588 1.00 96.19 80 ASP A C 1
ATOM 618 O O . ASP A 1 80 ? -2.572 5.560 -0.643 1.00 96.19 80 ASP A O 1
ATOM 622 N N . ARG A 1 81 ? -1.892 6.485 -2.571 1.00 93.38 81 ARG A N 1
ATOM 623 C CA . ARG A 1 81 ? -2.977 7.483 -2.613 1.00 93.38 81 ARG A CA 1
ATOM 624 C C . ARG A 1 81 ? -4.339 6.822 -2.698 1.00 93.38 81 ARG A C 1
ATOM 626 O O . ARG A 1 81 ? -5.266 7.246 -2.009 1.00 93.38 81 ARG A O 1
ATOM 633 N N . SER A 1 82 ? -4.462 5.804 -3.541 1.00 94.44 82 SER A N 1
ATOM 634 C CA . SER A 1 82 ? -5.719 5.086 -3.735 1.00 94.44 82 SER A CA 1
ATOM 635 C C . SER A 1 82 ? -6.142 4.368 -2.455 1.00 94.44 82 SER A C 1
ATOM 637 O O . SER A 1 82 ? -7.281 4.517 -2.009 1.00 94.44 82 SER A O 1
ATOM 639 N N . LEU A 1 83 ? -5.198 3.668 -1.823 1.00 95.81 83 LEU A N 1
ATOM 640 C CA . LEU A 1 83 ? -5.395 2.923 -0.586 1.00 95.81 83 LEU A CA 1
ATOM 641 C C . LEU A 1 83 ? -5.812 3.843 0.570 1.00 95.81 83 LEU A C 1
ATOM 643 O O . LEU A 1 83 ? -6.813 3.591 1.240 1.00 95.81 83 LEU A O 1
ATOM 647 N N . VAL A 1 84 ? -5.098 4.955 0.758 1.00 92.69 84 VAL A N 1
ATOM 648 C CA . VAL A 1 84 ? -5.393 5.951 1.799 1.00 92.69 84 VAL A CA 1
ATOM 649 C C . VAL A 1 84 ? -6.731 6.644 1.543 1.00 92.69 84 VAL A C 1
ATOM 651 O O . VAL A 1 84 ? -7.519 6.823 2.473 1.00 92.69 84 VAL A O 1
ATOM 654 N N . CYS A 1 85 ? -7.026 7.011 0.294 1.00 90.56 85 CYS A N 1
ATOM 655 C CA . CYS A 1 85 ? -8.286 7.665 -0.055 1.00 90.56 85 CYS A CA 1
ATOM 656 C C . CYS A 1 85 ? -9.491 6.766 0.256 1.00 90.56 85 CYS A C 1
ATOM 658 O O . CYS A 1 85 ? -10.450 7.210 0.891 1.00 90.56 85 CYS A O 1
ATOM 660 N N . LEU A 1 86 ? -9.415 5.486 -0.112 1.00 91.44 86 LEU A N 1
ATOM 661 C CA . LEU A 1 86 ? -10.481 4.518 0.141 1.00 91.44 86 LEU A CA 1
ATOM 662 C C . LEU A 1 86 ? -10.593 4.122 1.616 1.00 91.44 86 LEU A C 1
ATOM 664 O O . LEU A 1 86 ? -11.696 4.123 2.168 1.00 91.44 86 LEU A O 1
ATOM 668 N N . GLY A 1 87 ? -9.470 3.816 2.267 1.00 91.25 87 GLY A N 1
ATOM 669 C CA . GLY A 1 87 ? -9.446 3.381 3.664 1.00 91.25 87 GLY A CA 1
ATOM 670 C C . GLY A 1 87 ? -9.854 4.499 4.622 1.00 91.25 87 GLY A C 1
ATOM 671 O O . GLY A 1 87 ? -10.720 4.317 5.482 1.00 91.25 87 GLY A O 1
ATOM 672 N N . LEU A 1 88 ? -9.313 5.706 4.432 1.00 85.75 88 LEU A N 1
ATOM 673 C CA . LEU A 1 88 ? -9.477 6.804 5.387 1.00 85.75 88 LEU A CA 1
ATOM 674 C C . LEU A 1 88 ? -10.560 7.822 4.999 1.00 85.75 88 LEU A C 1
ATOM 676 O O . LEU A 1 88 ? -11.162 8.411 5.896 1.00 85.75 88 LEU A O 1
ATOM 680 N N . PHE A 1 89 ? -10.927 7.963 3.719 1.00 77.75 89 PHE A N 1
ATOM 681 C CA . PHE A 1 89 ? -11.795 9.062 3.252 1.00 77.75 89 PHE A CA 1
ATOM 682 C C . PHE A 1 89 ? -13.006 8.630 2.410 1.00 77.75 89 PHE A C 1
ATOM 684 O O . PHE A 1 89 ? -13.516 9.402 1.601 1.00 77.75 89 PHE A O 1
ATOM 691 N N . ARG A 1 90 ? -13.536 7.424 2.642 1.00 67.69 90 ARG A N 1
ATOM 692 C CA . ARG A 1 90 ? -14.654 6.836 1.878 1.00 67.69 90 ARG A CA 1
ATOM 693 C C . ARG A 1 90 ? -15.874 7.760 1.678 1.00 67.69 90 ARG A C 1
ATOM 695 O O . ARG A 1 90 ? -16.358 7.869 0.560 1.00 67.69 90 ARG A O 1
ATOM 702 N N . LYS A 1 91 ? -16.305 8.514 2.703 1.00 61.06 91 LYS A N 1
ATOM 703 C CA . LYS A 1 91 ? -17.433 9.476 2.595 1.00 61.06 91 LYS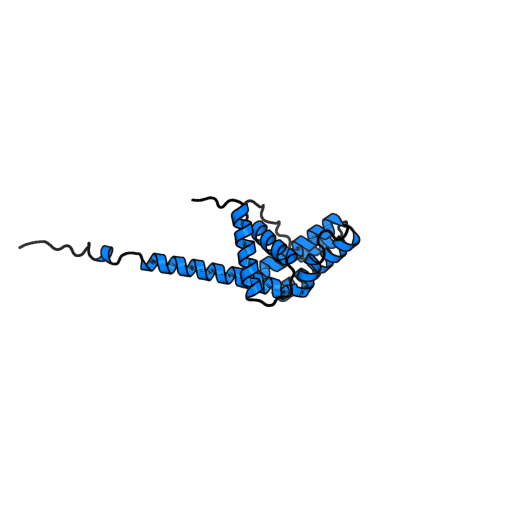 A CA 1
ATOM 704 C C . LYS A 1 91 ? -17.195 10.605 1.579 1.00 61.06 91 LYS A C 1
ATOM 706 O O . LYS A 1 91 ? -18.149 11.177 1.060 1.00 61.06 91 LYS A O 1
ATOM 711 N N . SER A 1 92 ? -15.935 10.945 1.312 1.00 59.72 92 SER A N 1
ATOM 712 C CA . SER A 1 92 ? -15.558 11.962 0.325 1.00 59.72 92 SER A CA 1
ATOM 713 C C . SER A 1 92 ? -15.598 11.429 -1.111 1.00 59.72 92 SER A C 1
ATOM 715 O O . SER A 1 92 ? -15.612 12.227 -2.046 1.00 59.72 92 SER A O 1
ATOM 717 N N . LEU A 1 93 ? -15.612 10.103 -1.299 1.00 59.47 93 LEU A N 1
ATOM 718 C CA . LEU A 1 93 ? -15.691 9.447 -2.609 1.00 59.47 93 LEU A CA 1
ATOM 719 C C . LEU A 1 93 ? -17.133 9.244 -3.079 1.00 59.47 93 LEU A C 1
ATOM 721 O O . LEU A 1 93 ? -17.386 9.366 -4.271 1.00 59.47 93 LEU A O 1
ATOM 725 N N . ASP A 1 94 ? -18.084 9.059 -2.159 1.00 59.69 94 ASP A N 1
ATOM 726 C CA . ASP A 1 94 ? -19.518 8.928 -2.481 1.00 59.69 94 ASP A CA 1
ATOM 727 C C . ASP A 1 94 ? -20.099 10.175 -3.186 1.00 59.69 94 ASP A C 1
ATOM 729 O O . ASP A 1 94 ? -21.186 10.131 -3.752 1.00 59.69 94 ASP A O 1
ATOM 733 N N . ARG A 1 95 ? -19.373 11.302 -3.156 1.00 58.19 95 ARG A N 1
ATOM 734 C CA . ARG A 1 95 ? -19.751 12.577 -3.785 1.00 58.19 95 ARG A CA 1
ATOM 735 C C . ARG A 1 95 ? -19.060 12.841 -5.131 1.00 58.19 95 ARG A C 1
ATOM 737 O O . ARG A 1 95 ? -19.275 13.907 -5.701 1.00 58.19 95 ARG A O 1
ATOM 744 N N . LYS A 1 96 ? -18.193 11.943 -5.617 1.00 60.72 96 LYS A N 1
ATOM 745 C CA . LYS A 1 96 ? -17.421 12.132 -6.859 1.00 60.72 96 LYS A CA 1
ATOM 746 C C . LYS A 1 96 ? -18.008 11.326 -8.018 1.00 60.72 96 LYS A C 1
ATOM 748 O O . LYS A 1 96 ? -18.508 10.226 -7.828 1.00 60.72 96 LYS A O 1
ATOM 753 N N . THR A 1 97 ? -17.859 11.851 -9.237 1.00 55.38 97 THR A N 1
ATOM 754 C CA . THR A 1 97 ? -18.270 11.199 -10.498 1.00 55.38 97 THR A CA 1
ATOM 755 C C . THR A 1 97 ? -17.561 9.863 -10.739 1.00 55.38 97 THR A C 1
ATOM 757 O O . THR A 1 97 ? -18.105 8.974 -11.384 1.00 55.38 97 THR A O 1
ATOM 760 N N . VAL A 1 98 ? -16.342 9.716 -10.215 1.00 66.12 98 VAL A N 1
ATOM 761 C CA . VAL A 1 98 ? -15.535 8.499 -10.314 1.00 66.12 98 VAL A CA 1
ATOM 762 C C . VAL A 1 98 ? -15.606 7.757 -8.978 1.00 66.12 98 VAL A C 1
ATOM 764 O O . VAL A 1 98 ? -15.158 8.277 -7.954 1.00 66.12 98 VAL A O 1
ATOM 767 N N . GLY A 1 99 ? -16.214 6.569 -8.993 1.00 79.12 99 GLY A N 1
ATOM 768 C CA . GLY A 1 99 ? -16.570 5.814 -7.791 1.00 79.12 99 GLY A CA 1
ATOM 769 C C . GLY A 1 99 ? -15.407 5.079 -7.117 1.00 79.12 99 GLY A C 1
ATOM 770 O O . GLY A 1 99 ? -14.292 4.994 -7.632 1.00 79.12 99 GLY A O 1
ATOM 771 N N . ALA A 1 100 ? -15.693 4.492 -5.953 1.00 84.19 100 ALA A N 1
ATOM 772 C CA . ALA A 1 100 ? -14.728 3.732 -5.157 1.00 84.19 100 ALA A CA 1
ATOM 773 C C . ALA A 1 100 ? -14.087 2.548 -5.914 1.00 84.19 100 ALA A C 1
ATOM 775 O O . ALA A 1 100 ? -12.932 2.216 -5.651 1.00 84.19 100 ALA A O 1
ATOM 776 N N . SER A 1 101 ? -14.806 1.945 -6.869 1.00 87.12 101 SER A N 1
ATOM 777 C CA . SER A 1 101 ? -14.298 0.853 -7.710 1.00 87.12 101 SER A CA 1
ATOM 778 C C . SER A 1 101 ? -13.109 1.280 -8.567 1.00 87.12 101 SER A C 1
ATOM 780 O O . SER A 1 101 ? -12.105 0.579 -8.588 1.00 87.12 101 SER A O 1
ATOM 782 N N . TYR A 1 102 ? -13.158 2.468 -9.177 1.00 90.44 102 TYR A N 1
ATOM 783 C CA . TYR A 1 102 ? -12.047 2.988 -9.979 1.00 90.44 102 TYR A CA 1
ATOM 784 C C . TYR A 1 102 ? -10.775 3.156 -9.148 1.00 90.44 102 TYR A C 1
ATOM 786 O O . TYR A 1 102 ? -9.694 2.760 -9.573 1.00 90.44 102 TYR A O 1
ATOM 794 N N . TYR A 1 103 ? -10.896 3.720 -7.943 1.00 92.12 103 TYR A N 1
ATOM 795 C CA . TYR A 1 103 ? -9.757 3.858 -7.034 1.00 92.12 103 TYR A CA 1
ATOM 796 C C . TYR A 1 103 ? -9.207 2.488 -6.618 1.00 92.12 103 TYR A C 1
ATOM 798 O O . TYR A 1 103 ? -7.996 2.337 -6.486 1.00 92.12 103 TYR A O 1
ATOM 806 N N . ALA A 1 104 ? -10.073 1.489 -6.429 1.00 93.25 104 ALA A N 1
ATOM 807 C CA . ALA A 1 104 ? -9.649 0.152 -6.032 1.00 93.25 104 ALA A CA 1
ATOM 808 C C . ALA A 1 104 ? -8.905 -0.565 -7.164 1.00 93.25 104 ALA A C 1
ATOM 810 O O . ALA A 1 104 ? -7.807 -1.077 -6.953 1.00 93.25 104 ALA A O 1
ATOM 811 N N . GLU A 1 105 ? -9.466 -0.536 -8.372 1.00 95.44 105 GLU A N 1
ATOM 812 C CA . GLU A 1 105 ? -8.858 -1.111 -9.571 1.00 95.44 105 GLU A CA 1
ATOM 813 C C . GLU A 1 105 ? -7.538 -0.414 -9.908 1.00 95.44 105 GLU A C 1
ATOM 815 O O . GLU A 1 105 ? -6.525 -1.078 -10.137 1.00 95.44 105 GLU A O 1
ATOM 820 N N . MET A 1 106 ? -7.509 0.923 -9.872 1.00 95.38 106 MET A N 1
ATOM 821 C CA . MET A 1 106 ? -6.284 1.671 -10.144 1.00 95.38 106 MET A CA 1
ATOM 822 C C . MET A 1 106 ? -5.212 1.482 -9.085 1.00 95.38 106 MET A C 1
ATOM 824 O O . MET A 1 106 ? -4.048 1.307 -9.441 1.00 95.38 106 MET A O 1
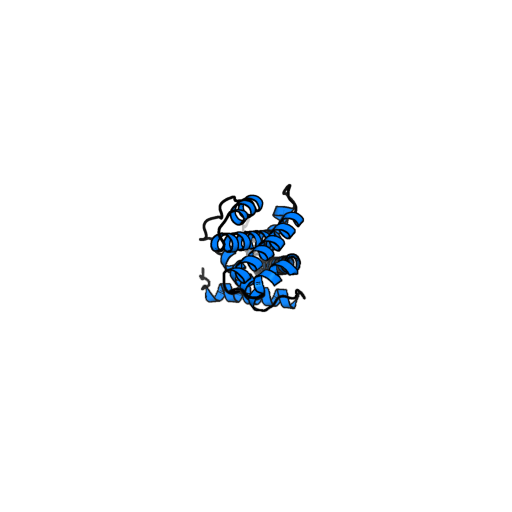ATOM 828 N N . GLY A 1 107 ? -5.585 1.474 -7.808 1.00 97.25 107 GLY A N 1
ATOM 829 C CA . GLY A 1 107 ? -4.645 1.253 -6.717 1.00 97.25 107 GLY A CA 1
ATOM 830 C C . GLY A 1 107 ? -4.019 -0.140 -6.761 1.00 97.25 107 GLY A C 1
ATOM 831 O O . GLY A 1 107 ? -2.795 -0.259 -6.750 1.00 97.25 107 GLY A O 1
ATOM 832 N N . SER A 1 108 ? -4.848 -1.182 -6.885 1.00 98.12 108 SER A N 1
ATOM 833 C CA . SER A 1 108 ? -4.388 -2.573 -6.987 1.00 98.12 108 SER A CA 1
ATOM 834 C C . SER A 1 108 ? -3.465 -2.765 -8.194 1.00 98.12 108 SER A C 1
ATOM 836 O O . SER A 1 108 ? -2.341 -3.252 -8.059 1.00 98.12 108 SER A O 1
ATOM 838 N N . ALA A 1 109 ? -3.878 -2.283 -9.369 1.00 98.25 109 ALA A N 1
ATOM 839 C CA . ALA A 1 109 ? -3.086 -2.427 -10.583 1.00 98.25 109 ALA A CA 1
ATOM 840 C C . ALA A 1 109 ? -1.802 -1.575 -10.568 1.00 98.25 109 ALA A C 1
ATOM 842 O O . ALA A 1 109 ? -0.861 -1.868 -11.309 1.00 98.25 109 ALA A O 1
ATOM 843 N N . ALA A 1 110 ? -1.742 -0.505 -9.775 1.00 98.25 110 ALA A N 1
ATOM 844 C CA . ALA A 1 110 ? -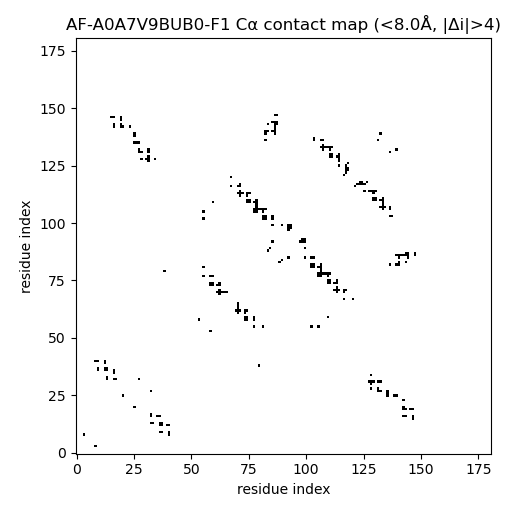0.521 0.270 -9.598 1.00 98.25 110 ALA A CA 1
ATOM 845 C C . ALA A 1 110 ? 0.489 -0.448 -8.703 1.00 98.25 110 ALA A C 1
ATOM 847 O O . ALA A 1 110 ? 1.658 -0.503 -9.071 1.00 98.25 110 ALA A O 1
ATOM 848 N N . TYR A 1 111 ? 0.055 -1.074 -7.606 1.00 98.44 111 TYR A N 1
ATOM 849 C CA . TYR A 1 111 ? 0.955 -1.913 -6.813 1.00 98.44 111 TYR A CA 1
ATOM 850 C C . TYR A 1 111 ? 1.498 -3.094 -7.618 1.00 98.44 111 TYR A C 1
ATOM 852 O O . TYR A 1 111 ? 2.700 -3.324 -7.576 1.00 98.44 111 TYR A O 1
ATOM 860 N N . GLN A 1 112 ? 0.673 -3.743 -8.449 1.00 98.38 112 GLN A N 1
ATOM 861 C CA . GLN A 1 112 ? 1.159 -4.810 -9.333 1.00 98.38 112 GLN A CA 1
ATOM 862 C C . GLN A 1 112 ? 2.258 -4.312 -10.285 1.00 98.38 112 GLN A C 1
ATOM 864 O O . GLN A 1 112 ? 3.276 -4.965 -10.474 1.00 98.38 112 GLN A O 1
ATOM 869 N N . ARG A 1 113 ? 2.089 -3.119 -10.869 1.00 98.00 113 ARG A N 1
ATOM 870 C CA . ARG A 1 113 ? 3.113 -2.530 -11.748 1.00 98.00 113 ARG A CA 1
ATOM 871 C C . ARG A 1 113 ? 4.360 -2.089 -10.987 1.00 98.00 113 ARG A C 1
ATOM 873 O O . ARG A 1 113 ? 5.445 -2.112 -11.560 1.00 98.00 113 ARG A O 1
ATOM 880 N N . ALA A 1 114 ? 4.220 -1.648 -9.739 1.00 97.31 114 ALA A N 1
ATOM 881 C CA . ALA A 1 114 ? 5.364 -1.344 -8.889 1.00 97.31 114 ALA A CA 1
ATOM 882 C C . ALA A 1 114 ? 6.161 -2.624 -8.594 1.00 97.31 114 ALA A C 1
ATOM 884 O O . ALA A 1 114 ? 7.369 -2.631 -8.819 1.00 97.31 114 ALA A O 1
ATOM 885 N N . ASP A 1 115 ? 5.477 -3.698 -8.188 1.00 97.69 115 ASP A N 1
ATOM 886 C CA . ASP A 1 115 ? 6.042 -5.033 -7.956 1.00 97.69 115 ASP A CA 1
ATOM 887 C C . ASP A 1 115 ? 6.843 -5.529 -9.168 1.00 97.69 115 ASP A C 1
ATOM 889 O O . ASP A 1 115 ? 8.042 -5.792 -9.063 1.00 97.69 115 ASP A O 1
ATOM 893 N N . ASP A 1 116 ? 6.219 -5.516 -10.353 1.00 96.75 116 ASP A N 1
ATOM 894 C CA . ASP A 1 116 ? 6.854 -5.938 -11.604 1.00 96.75 116 ASP A CA 1
ATOM 895 C C . ASP A 1 116 ? 8.170 -5.187 -11.873 1.00 96.75 116 ASP A C 1
ATOM 897 O O . ASP A 1 116 ? 9.143 -5.765 -12.364 1.00 96.75 116 ASP A O 1
ATOM 901 N N . VAL A 1 117 ? 8.216 -3.884 -11.579 1.00 96.00 117 VAL A N 1
ATOM 902 C CA . VAL A 1 117 ? 9.411 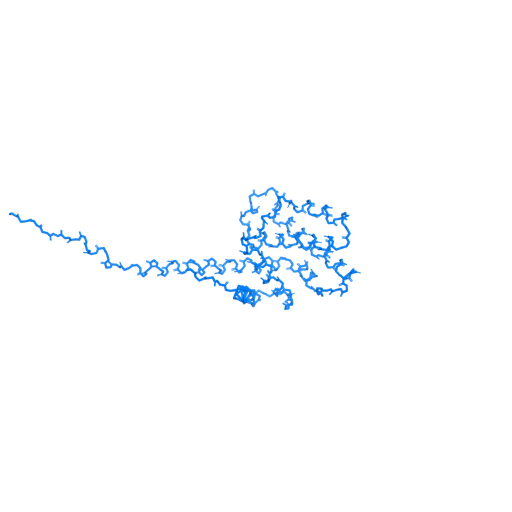-3.060 -11.803 1.00 96.00 117 VAL A CA 1
ATOM 903 C C . VAL A 1 117 ? 10.465 -3.304 -10.721 1.00 96.00 117 VAL A C 1
ATOM 905 O O . VAL A 1 117 ? 11.646 -3.395 -11.057 1.00 96.00 117 VAL A O 1
ATOM 908 N N . PHE A 1 118 ? 10.079 -3.449 -9.450 1.00 93.62 118 PHE A N 1
ATOM 909 C CA . PHE A 1 118 ? 11.015 -3.757 -8.362 1.00 93.62 118 PHE A CA 1
ATOM 910 C C . PHE A 1 118 ? 11.695 -5.114 -8.552 1.00 93.62 118 PHE A C 1
ATOM 912 O O . PHE A 1 118 ? 12.927 -5.189 -8.491 1.00 93.62 118 PHE A O 1
ATOM 919 N N . LYS A 1 119 ? 10.928 -6.147 -8.907 1.00 94.19 119 LYS A N 1
ATOM 920 C CA . LYS A 1 119 ? 11.456 -7.484 -9.208 1.00 94.19 119 LYS A CA 1
ATOM 921 C C . LYS A 1 119 ? 12.409 -7.479 -10.399 1.00 94.19 119 LYS A C 1
ATOM 923 O O . LYS A 1 119 ? 13.464 -8.106 -10.355 1.00 94.19 119 LYS A O 1
ATOM 928 N N . ARG A 1 120 ? 12.084 -6.740 -11.466 1.00 94.06 120 ARG A N 1
ATOM 929 C CA . ARG A 1 120 ? 12.899 -6.717 -12.696 1.00 94.06 120 ARG A CA 1
ATOM 930 C C . ARG A 1 120 ? 14.134 -5.826 -12.616 1.00 94.06 120 ARG A C 1
ATOM 932 O O . ARG A 1 120 ? 15.134 -6.137 -13.256 1.00 94.06 120 ARG A O 1
ATOM 939 N N . CYS A 1 121 ? 14.056 -4.696 -11.919 1.00 93.19 121 CYS A N 1
ATOM 940 C CA . CYS A 1 121 ? 15.054 -3.628 -12.035 1.00 93.19 121 CYS A CA 1
ATOM 941 C C . CYS A 1 121 ? 15.784 -3.300 -10.727 1.00 93.19 121 CYS A C 1
ATOM 943 O O . CYS A 1 121 ? 16.770 -2.569 -10.775 1.00 93.19 121 CYS A O 1
ATOM 945 N N . PHE A 1 122 ? 15.328 -3.813 -9.580 1.00 91.06 122 PHE A N 1
ATOM 946 C CA . PHE A 1 122 ? 15.812 -3.390 -8.259 1.00 91.06 122 PHE A CA 1
ATOM 947 C C . PHE A 1 122 ? 16.036 -4.557 -7.290 1.00 91.06 122 PHE A C 1
ATOM 949 O O . PHE A 1 122 ? 15.848 -4.394 -6.087 1.00 91.06 122 PHE A O 1
ATOM 956 N N . ALA A 1 123 ? 16.439 -5.722 -7.812 1.00 89.56 123 ALA A N 1
ATOM 957 C CA . ALA A 1 123 ? 16.789 -6.912 -7.026 1.00 89.56 123 ALA A CA 1
ATOM 958 C C . ALA A 1 123 ? 15.727 -7.307 -5.981 1.00 89.56 123 ALA A C 1
ATOM 960 O O . ALA A 1 123 ? 16.072 -7.783 -4.904 1.00 89.56 123 ALA A O 1
ATOM 961 N N . ASP A 1 124 ? 14.451 -7.076 -6.302 1.00 86.00 124 ASP A N 1
ATOM 962 C CA . ASP A 1 124 ? 13.317 -7.399 -5.436 1.00 86.00 124 ASP A CA 1
ATOM 963 C C . ASP A 1 124 ? 13.391 -6.764 -4.030 1.00 86.00 124 ASP A C 1
ATOM 965 O O . ASP A 1 124 ? 13.069 -7.377 -3.016 1.00 86.00 124 ASP A O 1
ATOM 969 N N . ALA A 1 125 ? 13.822 -5.497 -3.959 1.00 81.81 125 ALA A N 1
ATOM 970 C CA . ALA A 1 125 ? 14.061 -4.767 -2.705 1.00 81.81 125 ALA A CA 1
ATOM 971 C C . ALA A 1 125 ? 12.865 -4.676 -1.729 1.00 81.81 125 ALA A C 1
ATOM 973 O O . ALA A 1 125 ? 13.046 -4.239 -0.594 1.00 81.81 125 ALA A O 1
ATOM 974 N N . PHE A 1 126 ? 11.655 -5.036 -2.163 1.00 85.88 126 PHE A N 1
ATOM 975 C CA . PHE A 1 126 ? 10.436 -5.016 -1.352 1.00 85.88 126 PHE A CA 1
ATOM 976 C C . PHE A 1 126 ? 9.804 -6.404 -1.173 1.00 85.88 126 PHE A C 1
ATOM 978 O O . PHE A 1 126 ? 8.746 -6.490 -0.550 1.00 85.88 126 PHE A O 1
ATOM 985 N N . GLY A 1 127 ? 10.437 -7.464 -1.693 1.00 90.00 127 GLY A N 1
ATOM 986 C CA . GLY A 1 127 ? 9.896 -8.820 -1.693 1.00 90.00 127 GLY A CA 1
ATOM 987 C C . GLY A 1 127 ? 8.432 -8.846 -2.129 1.00 90.00 127 GLY A C 1
ATOM 988 O O . GLY A 1 127 ? 8.030 -8.182 -3.084 1.00 90.00 127 GLY A O 1
ATOM 989 N N . ASP A 1 128 ? 7.601 -9.531 -1.348 1.00 94.62 128 ASP A N 1
ATOM 990 C CA . ASP A 1 128 ? 6.189 -9.735 -1.680 1.00 94.62 128 ASP A CA 1
ATOM 991 C C . ASP A 1 128 ? 5.270 -8.561 -1.291 1.00 94.62 128 ASP A C 1
ATOM 993 O O . ASP A 1 128 ? 4.064 -8.628 -1.523 1.00 94.62 128 ASP A O 1
ATOM 997 N N . VAL A 1 129 ? 5.790 -7.462 -0.719 1.00 97.81 129 VAL A N 1
ATOM 998 C CA . VAL A 1 129 ? 4.952 -6.380 -0.160 1.00 97.81 129 VAL A CA 1
ATOM 999 C C . VAL A 1 129 ? 3.991 -5.798 -1.197 1.00 97.81 129 VAL A C 1
ATOM 1001 O O . VAL A 1 129 ? 2.795 -5.649 -0.935 1.00 97.81 129 VAL A O 1
ATOM 1004 N N . PHE A 1 130 ? 4.483 -5.452 -2.388 1.00 97.88 130 PHE A N 1
ATOM 1005 C CA . PHE A 1 130 ? 3.631 -4.846 -3.415 1.00 97.88 130 PHE A CA 1
ATOM 1006 C C . PHE A 1 130 ? 2.715 -5.862 -4.094 1.00 97.88 130 PHE A C 1
ATOM 1008 O O . PHE A 1 130 ? 1.580 -5.520 -4.428 1.00 97.88 130 PHE A O 1
ATOM 1015 N N . GLU A 1 131 ? 3.157 -7.109 -4.234 1.00 97.81 131 GLU A N 1
ATOM 1016 C CA . GLU A 1 131 ? 2.314 -8.210 -4.692 1.00 97.81 131 GLU A CA 1
ATOM 1017 C C . GLU A 1 131 ? 1.131 -8.449 -3.736 1.00 97.81 131 GLU A C 1
ATOM 1019 O O . GLU A 1 131 ? -0.023 -8.523 -4.166 1.00 97.81 131 GLU A O 1
ATOM 1024 N N . GLU A 1 132 ? 1.389 -8.510 -2.427 1.00 98.25 132 GLU A N 1
ATOM 1025 C CA . GLU A 1 132 ? 0.365 -8.664 -1.395 1.00 98.25 132 GLU A CA 1
ATOM 1026 C C . GLU A 1 132 ? -0.597 -7.471 -1.364 1.00 98.25 132 GLU A C 1
ATOM 1028 O O . GLU A 1 132 ? -1.815 -7.663 -1.319 1.00 98.25 132 GLU A O 1
ATOM 1033 N N . LEU A 1 133 ? -0.081 -6.238 -1.441 1.00 98.44 133 LEU A N 1
ATOM 1034 C CA . LEU A 1 133 ? -0.907 -5.029 -1.513 1.00 98.44 133 LEU A CA 1
ATOM 1035 C C . LEU A 1 133 ? -1.792 -5.010 -2.764 1.00 98.44 133 LEU A C 1
ATOM 1037 O O . LEU A 1 133 ? -2.945 -4.583 -2.683 1.00 98.44 133 LEU A O 1
ATOM 1041 N N . ALA A 1 134 ? -1.287 -5.478 -3.907 1.00 98.31 134 ALA A N 1
ATOM 1042 C CA . ALA A 1 134 ? -2.067 -5.593 -5.134 1.00 98.31 134 ALA A CA 1
ATOM 1043 C C . ALA A 1 134 ? -3.171 -6.649 -4.993 1.00 98.31 134 ALA A C 1
ATOM 1045 O O . ALA A 1 134 ? -4.348 -6.354 -5.228 1.00 98.31 134 ALA A O 1
ATOM 1046 N N . ARG A 1 135 ? -2.802 -7.861 -4.560 1.00 98.25 135 ARG A N 1
ATOM 1047 C CA . ARG A 1 135 ? -3.691 -9.025 -4.432 1.00 98.25 135 ARG A CA 1
ATOM 1048 C C . ARG A 1 135 ? -4.770 -8.832 -3.368 1.00 98.25 135 ARG A C 1
ATOM 1050 O O . ARG A 1 135 ? -5.918 -9.224 -3.571 1.00 98.25 135 ARG A O 1
ATOM 1057 N N . HIS A 1 136 ? -4.416 -8.223 -2.241 1.00 97.75 136 HIS A N 1
ATOM 1058 C CA . HIS A 1 136 ? -5.287 -8.054 -1.077 1.00 97.75 136 HIS A CA 1
ATOM 1059 C C . HIS A 1 136 ? -5.725 -6.606 -0.866 1.00 97.75 136 HIS A C 1
ATOM 1061 O O . HIS A 1 136 ? -6.144 -6.243 0.232 1.00 97.75 136 HIS A O 1
ATOM 1067 N N . PHE A 1 137 ? -5.711 -5.794 -1.926 1.00 97.69 137 PHE A N 1
ATOM 1068 C CA . PHE A 1 137 ? -6.000 -4.362 -1.864 1.00 97.69 137 PHE A CA 1
ATOM 1069 C C . PHE A 1 137 ? -7.282 -4.030 -1.088 1.00 97.69 137 PHE A C 1
ATOM 1071 O O . PHE A 1 137 ? -7.268 -3.200 -0.182 1.00 97.69 137 PHE A O 1
ATOM 1078 N N . GLY A 1 138 ? -8.393 -4.712 -1.391 1.00 94.94 138 GLY A N 1
ATOM 1079 C CA . GLY A 1 138 ? -9.666 -4.504 -0.689 1.00 94.94 138 GLY A CA 1
ATOM 1080 C C . GLY A 1 138 ? -9.604 -4.852 0.805 1.00 94.94 138 GLY A C 1
ATOM 1081 O O . GLY A 1 138 ? -10.201 -4.155 1.624 1.00 94.94 138 GLY A O 1
ATOM 1082 N N . GLY A 1 139 ? -8.835 -5.881 1.168 1.00 95.69 139 GLY A N 1
ATOM 1083 C CA . GLY A 1 139 ? -8.569 -6.234 2.562 1.00 95.69 139 GLY A CA 1
ATOM 1084 C C . GLY A 1 139 ? -7.741 -5.163 3.271 1.00 95.69 139 GLY A C 1
ATOM 1085 O O . GLY A 1 139 ? -8.096 -4.742 4.367 1.00 95.69 139 GLY A O 1
ATOM 1086 N N . CYS A 1 140 ? -6.704 -4.639 2.619 1.00 97.25 140 CYS A N 1
ATOM 1087 C CA . CYS A 1 140 ? -5.905 -3.531 3.145 1.00 97.25 140 CYS A CA 1
ATOM 1088 C C . CYS A 1 140 ? -6.737 -2.246 3.309 1.00 97.25 140 CYS A C 1
ATOM 1090 O O . CYS A 1 140 ? -6.607 -1.550 4.316 1.00 97.25 140 CYS A O 1
ATOM 1092 N N . VAL A 1 141 ? -7.647 -1.946 2.372 1.00 95.62 141 VAL A N 1
ATOM 1093 C CA . VAL A 1 141 ? -8.616 -0.841 2.503 1.00 95.62 141 VAL A CA 1
ATOM 1094 C C . VAL A 1 141 ? -9.490 -1.027 3.744 1.00 95.62 141 VAL A C 1
ATOM 1096 O O . VAL A 1 141 ? -9.689 -0.069 4.495 1.00 95.62 141 VAL A O 1
ATOM 1099 N N . ALA A 1 142 ? -10.010 -2.237 3.968 1.00 93.06 142 ALA A N 1
ATOM 1100 C CA . ALA A 1 142 ? -10.823 -2.550 5.141 1.00 93.06 142 ALA A CA 1
ATOM 1101 C C . ALA A 1 142 ? -10.022 -2.396 6.442 1.00 93.06 142 ALA A C 1
ATOM 1103 O O . ALA A 1 142 ? -10.493 -1.747 7.370 1.00 93.06 142 ALA A O 1
ATOM 1104 N N . LEU A 1 143 ? -8.778 -2.878 6.464 1.00 95.19 143 LEU A N 1
ATOM 1105 C CA . LEU A 1 143 ? -7.871 -2.744 7.603 1.00 95.19 143 LEU A CA 1
ATOM 1106 C C . LEU A 1 143 ? -7.662 -1.266 7.981 1.00 95.19 143 LEU A C 1
ATOM 1108 O O . LEU A 1 143 ? -7.818 -0.889 9.142 1.00 95.19 143 LEU A O 1
ATOM 1112 N N . LEU A 1 144 ? -7.380 -0.395 7.006 1.00 95.06 144 LEU A N 1
ATOM 1113 C CA . LEU A 1 144 ? -7.246 1.050 7.245 1.00 95.06 144 LEU A CA 1
ATOM 1114 C C . LEU A 1 144 ? -8.560 1.688 7.723 1.00 95.06 144 LEU A C 1
ATOM 1116 O O . LEU A 1 144 ? -8.547 2.585 8.573 1.00 95.06 144 LEU A O 1
ATOM 1120 N N . ALA A 1 145 ? -9.697 1.240 7.189 1.00 92.31 145 ALA A N 1
ATOM 1121 C CA . ALA A 1 145 ? -11.008 1.719 7.611 1.00 92.31 145 ALA A CA 1
ATOM 1122 C C . ALA A 1 145 ? -11.326 1.333 9.065 1.00 92.31 145 ALA A C 1
ATOM 1124 O O . ALA A 1 145 ? -11.897 2.159 9.787 1.00 92.31 145 ALA A O 1
ATOM 1125 N N . ASP A 1 146 ? -10.918 0.140 9.499 1.00 92.44 146 ASP A N 1
ATOM 1126 C CA . ASP A 1 146 ? -11.077 -0.341 10.873 1.00 92.44 146 ASP A CA 1
ATOM 1127 C C . ASP A 1 146 ? -10.210 0.450 11.849 1.00 92.44 146 ASP A C 1
ATOM 1129 O O . ASP A 1 146 ? -10.711 0.895 12.884 1.00 92.44 146 ASP A O 1
ATOM 1133 N N . ILE A 1 147 ? -8.953 0.738 11.487 1.00 92.69 147 ILE A N 1
ATOM 1134 C CA . ILE A 1 147 ? -8.090 1.643 12.263 1.00 92.69 147 ILE A CA 1
ATOM 1135 C C . ILE A 1 147 ? -8.791 2.994 12.445 1.00 92.69 147 ILE A C 1
ATOM 1137 O O . ILE A 1 147 ? -8.956 3.467 13.571 1.00 92.69 147 ILE A O 1
ATOM 1141 N N . ARG A 1 148 ? -9.275 3.609 11.357 1.00 90.62 148 ARG A N 1
ATOM 1142 C CA . ARG A 1 148 ? -9.994 4.892 11.431 1.00 90.62 148 ARG A CA 1
ATOM 1143 C C . ARG A 1 148 ? -11.222 4.810 12.348 1.00 90.62 148 ARG A C 1
ATOM 1145 O O . ARG A 1 148 ? -11.468 5.732 13.127 1.00 90.62 148 ARG A O 1
ATOM 1152 N N . ALA A 1 149 ? -12.015 3.745 12.240 1.00 88.31 149 ALA A N 1
ATOM 1153 C CA . ALA A 1 149 ? -13.224 3.565 13.041 1.00 88.31 149 ALA A CA 1
ATOM 1154 C C . ALA A 1 149 ? -12.909 3.417 14.537 1.00 88.31 149 ALA A C 1
ATOM 1156 O O . ALA A 1 149 ? -13.560 4.058 15.364 1.00 88.31 149 A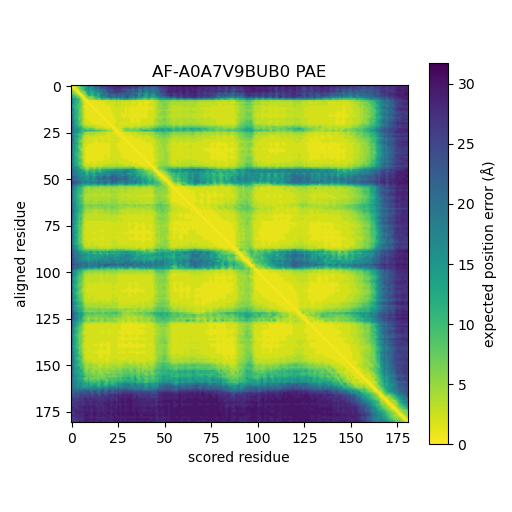LA A O 1
ATOM 1157 N N . GLU A 1 150 ? -11.889 2.629 14.876 1.00 87.62 150 GLU A N 1
ATOM 1158 C CA . GLU A 1 150 ? -11.400 2.461 16.247 1.00 87.62 150 GLU A CA 1
ATOM 1159 C C . GLU A 1 150 ? -10.959 3.798 16.849 1.00 87.62 150 GLU A C 1
ATOM 1161 O O . GLU A 1 150 ? -11.358 4.159 17.958 1.00 87.62 150 GLU A O 1
ATOM 1166 N N . HIS A 1 151 ? -10.197 4.580 16.086 1.00 85.00 151 HIS A N 1
ATOM 1167 C CA . HIS A 1 151 ? -9.766 5.909 16.499 1.00 85.00 151 HIS A CA 1
ATOM 1168 C C . HIS A 1 151 ? -10.929 6.852 16.796 1.00 85.00 151 HIS A C 1
ATOM 1170 O O . HIS A 1 151 ? -10.949 7.484 17.852 1.00 85.00 151 HIS A O 1
ATOM 1176 N N . HIS A 1 152 ? -11.913 6.937 15.897 1.00 82.56 152 HIS A N 1
ATOM 1177 C CA . HIS A 1 152 ? -13.084 7.780 16.126 1.00 82.56 152 HIS A CA 1
ATOM 1178 C C . HIS A 1 152 ? -13.881 7.343 17.358 1.00 82.56 152 HIS A C 1
ATOM 1180 O O . HIS A 1 152 ? -14.339 8.208 18.106 1.00 82.56 152 HIS A O 1
ATOM 1186 N N . ARG A 1 153 ? -14.011 6.030 17.600 1.00 83.25 153 ARG A N 1
ATOM 1187 C CA . ARG A 1 153 ? -14.713 5.496 18.775 1.00 83.25 153 ARG A CA 1
ATOM 1188 C C . ARG A 1 153 ? -14.021 5.911 20.073 1.00 83.25 153 ARG A C 1
ATOM 1190 O O . ARG A 1 153 ? -14.656 6.525 20.924 1.00 83.25 153 ARG A O 1
ATOM 1197 N N . ARG A 1 154 ? -12.701 5.712 20.166 1.00 80.19 154 ARG A N 1
ATOM 1198 C CA . ARG A 1 154 ? -11.901 6.132 21.332 1.00 80.19 154 ARG A CA 1
ATOM 1199 C C . ARG A 1 154 ? -11.940 7.640 21.561 1.00 80.19 154 ARG A C 1
ATOM 1201 O O . ARG A 1 154 ? -12.002 8.094 22.701 1.00 80.19 154 ARG A O 1
ATOM 1208 N N . SER A 1 155 ? -11.896 8.437 20.494 1.00 76.56 155 SER A N 1
ATOM 1209 C CA . SER A 1 155 ? -12.022 9.893 20.605 1.00 76.56 155 SER A CA 1
ATOM 1210 C C . SER A 1 155 ? -13.389 10.301 21.163 1.00 76.56 155 SER A C 1
ATOM 1212 O O . SER A 1 155 ? -13.445 11.153 22.049 1.00 76.56 155 SER A O 1
ATOM 1214 N N . ALA A 1 156 ? -14.474 9.677 20.695 1.00 76.25 156 ALA A N 1
ATOM 1215 C CA . ALA A 1 156 ? -15.828 9.939 21.179 1.00 76.25 156 ALA A CA 1
ATOM 1216 C C . ALA A 1 156 ? -16.026 9.512 22.645 1.00 76.25 156 ALA A C 1
ATOM 1218 O O . ALA A 1 156 ? -16.594 10.271 23.427 1.00 76.25 156 ALA A O 1
ATOM 1219 N N . GLU A 1 157 ? -15.501 8.352 23.046 1.00 77.00 157 GLU A N 1
ATOM 1220 C CA . GLU A 1 157 ? -15.543 7.865 24.435 1.00 77.00 157 GLU A CA 1
ATOM 1221 C C . GLU A 1 157 ? -14.804 8.806 25.394 1.00 77.00 157 GLU A C 1
ATOM 1223 O O . GLU A 1 157 ? -15.313 9.132 26.465 1.00 77.00 157 GLU A O 1
ATOM 1228 N N . ARG A 1 158 ? -13.632 9.316 24.992 1.00 74.06 158 ARG A N 1
ATOM 1229 C CA . ARG A 1 158 ? -12.882 10.307 25.782 1.00 74.06 158 ARG A CA 1
ATOM 1230 C C . ARG A 1 158 ? -13.657 11.612 25.963 1.00 74.06 158 ARG A C 1
ATOM 1232 O O . ARG A 1 158 ? -13.634 12.179 27.053 1.00 74.06 158 ARG A O 1
ATOM 1239 N N . LEU A 1 159 ? -14.342 12.078 24.916 1.00 76.88 159 LEU A N 1
ATOM 1240 C CA . LEU A 1 159 ? -15.200 13.264 24.979 1.00 76.88 159 LEU A CA 1
ATOM 1241 C C . LEU A 1 159 ? -16.389 13.032 25.925 1.00 76.88 159 LEU A C 1
ATOM 1243 O O . LEU A 1 159 ? -16.636 13.862 26.799 1.00 76.88 159 LEU A O 1
ATOM 1247 N N . ALA A 1 160 ? -17.064 11.883 25.820 1.00 77.06 160 ALA A N 1
ATOM 1248 C CA . ALA A 1 160 ? -18.190 11.518 26.682 1.00 77.06 160 ALA A CA 1
ATOM 1249 C C . ALA A 1 160 ? -17.789 11.384 28.163 1.00 77.06 160 ALA A C 1
ATOM 1251 O O . ALA A 1 160 ? -18.504 11.865 29.045 1.00 77.06 160 ALA A O 1
ATOM 1252 N N . LEU A 1 161 ? -16.619 10.795 28.438 1.00 73.75 161 LEU A N 1
ATOM 1253 C CA . LEU A 1 161 ? -16.080 10.687 29.793 1.00 73.75 161 LEU A CA 1
ATOM 1254 C C . LEU A 1 161 ? -15.758 12.071 30.373 1.00 73.75 161 LEU A C 1
ATOM 1256 O O . LEU A 1 161 ? -16.138 12.349 31.505 1.00 73.75 161 LEU A O 1
ATOM 1260 N N . SER A 1 162 ? -15.151 12.963 29.578 1.00 70.50 162 SER A N 1
ATOM 1261 C CA . SER A 1 162 ? -14.839 14.331 30.018 1.00 70.50 162 SER A CA 1
ATOM 1262 C C . SER A 1 162 ? -16.085 15.186 30.290 1.00 70.50 162 SER A C 1
ATOM 1264 O O . SER A 1 162 ? -16.091 15.967 31.239 1.00 70.50 162 SER A O 1
ATOM 1266 N N . ALA A 1 163 ? -17.158 14.998 29.509 1.00 68.38 163 ALA A N 1
ATOM 1267 C CA . ALA A 1 163 ? -18.436 15.687 29.694 1.00 68.38 163 ALA A CA 1
ATOM 1268 C C . ALA A 1 163 ? -19.207 15.189 30.928 1.00 68.38 163 ALA A C 1
ATOM 1270 O O . ALA A 1 163 ? -19.927 15.961 31.549 1.00 68.38 163 ALA A O 1
ATOM 1271 N N . THR A 1 164 ? -19.030 13.920 31.310 1.00 60.12 164 THR A N 1
ATOM 1272 C CA . THR A 1 164 ? -19.672 13.335 32.502 1.00 60.12 164 THR A CA 1
ATOM 1273 C C . THR A 1 164 ? -18.950 13.728 33.795 1.00 60.12 164 THR A C 1
ATOM 1275 O O . THR A 1 164 ? -19.572 13.823 34.847 1.00 60.12 164 THR A O 1
ATOM 1278 N N . THR A 1 165 ? -17.645 14.010 33.729 1.00 57.72 165 THR A N 1
ATOM 1279 C CA . THR A 1 165 ? -16.859 14.541 34.859 1.00 57.72 165 THR A CA 1
ATOM 1280 C C . THR A 1 165 ? -16.994 16.055 35.066 1.00 57.72 165 THR A C 1
ATOM 1282 O O . THR A 1 165 ? -16.403 16.584 36.006 1.00 57.72 165 THR A O 1
ATOM 1285 N N . ALA A 1 166 ? -17.752 16.766 34.221 1.00 52.44 166 ALA A N 1
ATOM 1286 C CA . ALA A 1 166 ? -18.138 18.148 34.493 1.00 52.44 166 ALA A CA 1
ATOM 1287 C C . ALA A 1 166 ? -19.182 18.160 35.627 1.00 52.44 166 ALA A C 1
ATOM 1289 O O . ALA A 1 166 ? -20.339 17.794 35.441 1.00 52.44 166 ALA A O 1
ATOM 1290 N N . ASP A 1 167 ? -18.710 18.523 36.817 1.00 50.47 167 ASP A N 1
ATOM 1291 C CA . ASP A 1 167 ? -19.389 18.476 38.112 1.00 50.47 167 ASP A CA 1
ATOM 1292 C C . ASP A 1 167 ? -20.806 19.116 38.129 1.00 50.47 167 ASP A C 1
ATOM 1294 O O . ASP A 1 167 ? -20.948 20.310 37.835 1.00 50.47 167 ASP A O 1
ATOM 1298 N N . PRO A 1 168 ? -21.856 18.382 38.563 1.00 51.47 168 PRO A N 1
ATOM 1299 C CA . PRO A 1 168 ? -23.176 18.933 38.901 1.00 51.47 168 PRO A CA 1
ATOM 1300 C C . PRO A 1 168 ? -23.148 20.035 39.982 1.00 51.47 168 PRO A C 1
ATOM 1302 O O . PRO A 1 168 ? -24.118 20.783 40.129 1.00 51.47 168 PRO A O 1
ATOM 1305 N N . GLY A 1 169 ? -22.047 20.166 40.732 1.00 51.78 169 GLY A N 1
ATOM 1306 C CA . GLY A 1 169 ? -21.843 21.147 41.799 1.00 51.78 169 GLY A CA 1
ATOM 1307 C C . GLY A 1 169 ? -21.772 22.615 41.362 1.00 51.78 169 GLY A C 1
ATOM 1308 O O . GLY A 1 169 ? -21.972 23.494 42.199 1.00 51.78 169 GLY A O 1
ATOM 1309 N N . MET A 1 170 ? -21.575 22.923 40.071 1.00 45.03 170 MET A N 1
ATOM 1310 C CA . MET A 1 170 ? -21.525 24.322 39.603 1.00 45.03 170 MET A CA 1
ATOM 1311 C C . MET A 1 170 ? -22.895 24.927 39.245 1.00 45.03 170 MET A C 1
ATOM 1313 O O . MET A 1 170 ? -22.980 26.121 38.965 1.00 45.03 170 MET A O 1
ATOM 1317 N N . VAL A 1 171 ? -23.982 24.144 39.277 1.00 46.19 171 VAL A N 1
ATOM 1318 C CA . VAL A 1 171 ? -25.353 24.646 39.033 1.00 46.19 171 VAL A CA 1
ATOM 1319 C C . VAL A 1 171 ? -26.049 25.066 40.340 1.00 46.19 171 VAL A C 1
ATOM 1321 O O . VAL A 1 171 ? -27.000 25.843 40.319 1.00 46.19 171 VAL A O 1
ATOM 1324 N N . ALA A 1 172 ? -25.539 24.644 41.503 1.00 47.69 172 ALA A N 1
ATOM 1325 C CA . ALA A 1 172 ? -26.114 24.984 42.809 1.00 47.69 172 ALA A CA 1
ATOM 1326 C C . ALA A 1 172 ? -25.678 26.360 43.364 1.00 47.69 172 ALA A C 1
ATOM 1328 O O . ALA A 1 172 ? -26.272 26.842 44.327 1.00 47.69 172 ALA A O 1
ATOM 1329 N N . LEU A 1 173 ? -24.688 27.032 42.757 1.00 45.28 173 LEU A N 1
ATOM 1330 C CA . LEU A 1 173 ? -24.115 28.287 43.277 1.00 45.28 173 LEU A CA 1
ATOM 1331 C C . LEU A 1 173 ? -24.715 29.575 42.670 1.00 45.28 173 LEU A C 1
ATOM 1333 O O . LEU A 1 173 ? -24.158 30.654 42.846 1.00 45.28 173 LEU A O 1
ATOM 1337 N N . LEU A 1 174 ? -25.856 29.487 41.972 1.00 46.12 174 LEU A N 1
ATOM 1338 C CA . LEU A 1 174 ? -26.637 30.655 41.520 1.00 46.12 174 LEU A CA 1
ATOM 1339 C C . LEU A 1 174 ? -28.046 30.726 42.142 1.00 46.12 174 LEU A C 1
ATOM 1341 O O . LEU A 1 174 ? -28.845 31.584 41.780 1.00 46.12 174 LEU A O 1
ATOM 1345 N N . GLY A 1 175 ? -28.344 29.872 43.127 1.00 45.72 175 GLY A N 1
ATOM 1346 C CA . GLY A 1 175 ? -29.565 29.921 43.939 1.00 45.72 175 GLY A CA 1
ATOM 1347 C C . GLY A 1 175 ? -29.436 30.808 45.181 1.00 45.72 175 GLY A C 1
ATOM 1348 O O . GLY A 1 175 ? -29.853 30.409 46.264 1.00 45.72 175 GLY A O 1
ATOM 1349 N N . GLY A 1 176 ? -28.812 31.982 45.066 1.00 40.03 176 GLY A N 1
ATOM 1350 C CA . GLY A 1 176 ? -28.700 32.933 46.172 1.00 40.03 176 GLY A CA 1
ATOM 1351 C C . GLY A 1 176 ? -29.964 33.785 46.324 1.00 40.03 176 GLY A C 1
ATOM 1352 O O . GLY A 1 176 ? -30.142 34.752 45.591 1.00 40.03 176 GLY A O 1
ATOM 1353 N N . LYS A 1 177 ? -30.814 33.480 47.313 1.00 51.31 177 LYS A N 1
ATOM 1354 C CA . LYS A 1 177 ? -31.568 34.526 48.039 1.00 51.31 177 LYS A CA 1
ATOM 1355 C C . LYS A 1 177 ? -30.604 35.169 49.046 1.00 51.31 177 LYS A C 1
ATOM 1357 O O . LYS A 1 177 ? -29.848 34.418 49.662 1.00 51.31 177 LYS A O 1
ATOM 1362 N N . PRO A 1 178 ? -30.606 36.504 49.247 1.00 47.47 178 PRO A N 1
ATOM 1363 C CA . PRO A 1 178 ? -31.606 37.114 50.140 1.00 47.47 178 PRO A CA 1
ATOM 1364 C C . PRO A 1 178 ? -32.000 38.576 49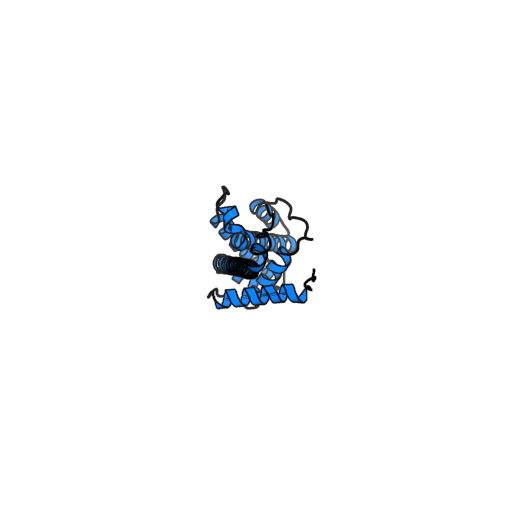.809 1.00 47.47 178 PRO A C 1
ATOM 1366 O O . PRO A 1 178 ? -31.253 39.324 49.190 1.00 47.47 178 PRO A O 1
ATOM 1369 N N . GLY A 1 179 ? -33.173 39.009 50.284 1.00 38.00 179 GLY A N 1
ATOM 1370 C CA . GLY A 1 179 ? -33.615 40.408 50.229 1.00 38.00 179 GLY A CA 1
ATOM 1371 C C . GLY A 1 179 ? -34.921 40.608 50.998 1.00 38.00 179 GLY A C 1
ATOM 1372 O O . GLY A 1 179 ? -35.960 40.115 50.582 1.00 38.00 179 GLY A O 1
ATOM 1373 N N . ASN A 1 180 ? -34.802 41.257 52.151 1.00 44.03 180 ASN A N 1
ATOM 1374 C CA . ASN A 1 180 ? -35.768 41.447 53.231 1.00 44.03 180 ASN A CA 1
ATOM 1375 C C . ASN A 1 180 ? -36.678 42.670 53.001 1.00 44.03 180 ASN A C 1
ATOM 1377 O O . ASN A 1 180 ? -36.153 43.722 52.634 1.00 44.03 180 ASN A O 1
ATOM 1381 N N . ALA A 1 181 ? -37.975 42.538 53.293 1.00 42.88 181 ALA A N 1
ATOM 1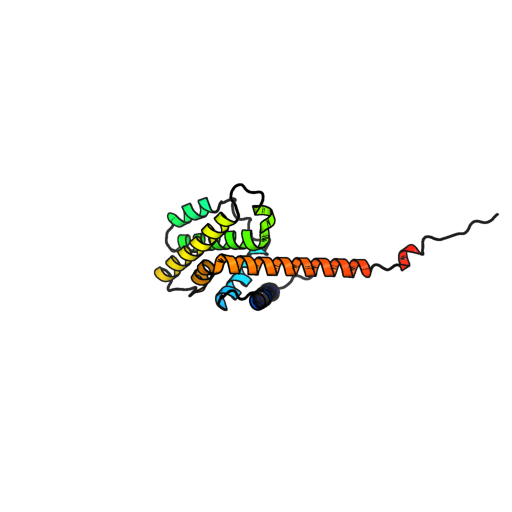382 C CA . ALA A 1 181 ? -38.849 43.557 53.893 1.00 42.88 181 ALA A CA 1
ATOM 1383 C C . ALA A 1 181 ? -40.167 42.896 54.325 1.00 42.88 181 ALA A C 1
ATOM 1385 O O . ALA A 1 181 ? -40.752 42.174 53.485 1.00 42.88 181 ALA A O 1
#

Foldseek 3Di:
DDDDDPVRQLVVLLVLLVVLCVVFVQPDDPLLSSVLSVLVVVVVDPPPPDPPPADLVNLVVDLVPDDLVSVLVSLQVLLSCLLCCLQPPQVVQVPDPDHNVVSQQSNLVSLVSNQVSCVVPPVSPSPCNSVSCNVRVVSSSPSSNSSNVVVVVVVVVVVVVVVVPPDPVVVVVVPDDDDDD

Secondary structure (DSSP, 8-state):
-----HHHHHHHHHHHHHHHHHHS-----HHHHHHHHHHHHHHH-TTSPPP-S--HHHHHHHHHHS-HHHHHHHHHHHHHHHHHHHHHHHHHHTTSSS-HHHHHHHHHHHHHHHHHHHHHHSTTTTTTHHHHHHHTHHHHHHHHHHHHHHHHHHHHHHHHHHHHTS-GGGSGGG-------

pLDDT: mean 82.86, std 17.66, range [34.75, 98.44]